Protein AF-A0A9P5R3L2-F1 (afdb_monomer)

Structure (mmCIF, N/CA/C/O backbone):
data_AF-A0A9P5R3L2-F1
#
_entry.id   AF-A0A9P5R3L2-F1
#
loop_
_atom_site.group_PDB
_atom_site.id
_atom_site.type_symbol
_atom_site.label_atom_id
_atom_site.label_alt_id
_atom_site.label_comp_id
_atom_site.label_asym_id
_atom_site.label_entity_id
_atom_site.label_seq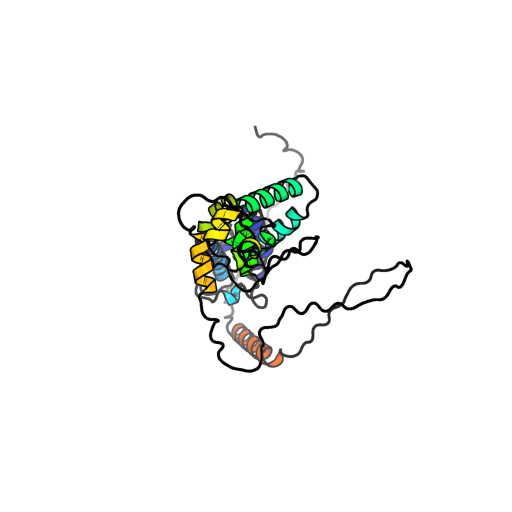_id
_atom_site.pdbx_PDB_ins_code
_atom_site.Cartn_x
_atom_site.Cartn_y
_atom_site.Cartn_z
_atom_site.occupancy
_atom_site.B_iso_or_equiv
_atom_site.auth_seq_id
_atom_site.auth_comp_id
_atom_site.auth_asym_id
_atom_site.auth_atom_id
_atom_site.pdbx_PDB_model_num
ATOM 1 N N . MET A 1 1 ? -4.642 7.972 27.552 1.00 68.81 1 MET A N 1
ATOM 2 C CA . MET A 1 1 ? -6.122 7.947 27.444 1.00 68.81 1 MET A CA 1
ATOM 3 C C . MET A 1 1 ? -6.726 6.592 27.821 1.00 68.81 1 MET A C 1
ATOM 5 O O . MET A 1 1 ? -7.630 6.575 28.644 1.00 68.81 1 MET A O 1
ATOM 9 N N . CYS A 1 2 ? -6.208 5.462 27.321 1.00 77.44 2 CYS A N 1
ATOM 10 C CA . CYS A 1 2 ? -6.697 4.118 27.680 1.00 77.44 2 CYS A CA 1
ATOM 11 C C . CYS A 1 2 ? -6.711 3.843 29.201 1.00 77.44 2 CYS A C 1
ATOM 13 O O . CYS A 1 2 ? -7.679 3.296 29.713 1.00 77.44 2 CYS A O 1
ATOM 15 N N . GLN A 1 3 ? -5.705 4.320 29.945 1.00 82.44 3 GLN A N 1
ATOM 16 C CA . GLN A 1 3 ? -5.671 4.249 31.418 1.00 82.44 3 GLN A CA 1
ATOM 17 C C . GLN A 1 3 ? -6.740 5.109 32.120 1.00 82.44 3 GLN A C 1
ATOM 19 O O . GLN A 1 3 ? -7.161 4.802 33.229 1.00 82.44 3 GLN A O 1
ATOM 24 N N . ILE A 1 4 ? -7.175 6.208 31.496 1.00 82.06 4 ILE A N 1
ATOM 25 C CA . ILE A 1 4 ? -8.246 7.055 32.041 1.00 82.06 4 ILE A CA 1
ATOM 26 C C . ILE A 1 4 ? -9.581 6.341 31.842 1.00 82.06 4 ILE A C 1
ATOM 28 O O . ILE A 1 4 ? -10.381 6.251 32.769 1.00 82.06 4 ILE A O 1
ATOM 32 N N . LEU A 1 5 ? -9.795 5.792 30.642 1.00 81.44 5 LEU A N 1
ATOM 33 C CA . LEU A 1 5 ? -10.986 5.008 30.339 1.00 81.44 5 LEU A CA 1
ATOM 34 C C . LEU A 1 5 ? -11.085 3.784 31.244 1.00 81.44 5 LEU A C 1
ATOM 36 O O . LEU A 1 5 ? -12.154 3.563 31.794 1.00 81.44 5 LEU A O 1
ATOM 40 N N . SER A 1 6 ? -9.994 3.048 31.486 1.00 82.44 6 SER A N 1
ATOM 41 C CA . SER A 1 6 ? -10.028 1.859 32.350 1.00 82.44 6 SER A CA 1
ATOM 42 C C . SER A 1 6 ? -10.518 2.160 33.774 1.00 82.44 6 SER A C 1
ATOM 44 O O . SER A 1 6 ? -11.236 1.342 34.346 1.00 82.44 6 SER A O 1
ATOM 46 N N . ARG A 1 7 ? -10.239 3.352 34.315 1.00 85.25 7 ARG A N 1
ATOM 47 C CA . ARG A 1 7 ? -10.637 3.756 35.676 1.00 85.25 7 ARG A CA 1
ATOM 48 C C . ARG A 1 7 ? -12.045 4.346 35.781 1.00 85.25 7 ARG A C 1
ATOM 50 O O . ARG A 1 7 ? -12.663 4.236 36.832 1.00 85.25 7 ARG A O 1
ATOM 57 N N . LYS A 1 8 ? -12.565 4.973 34.723 1.00 86.75 8 LYS A N 1
ATOM 58 C CA . LYS A 1 8 ? -13.883 5.633 34.760 1.00 86.75 8 LYS A CA 1
ATOM 59 C C . LYS A 1 8 ? -15.038 4.632 34.662 1.00 86.75 8 LYS A C 1
ATOM 61 O O . LYS A 1 8 ? -14.955 3.665 33.906 1.00 86.75 8 LYS A O 1
ATOM 66 N N . ALA A 1 9 ? -16.136 4.886 35.372 1.00 85.81 9 ALA A N 1
ATOM 67 C CA . ALA A 1 9 ? -17.393 4.168 35.172 1.00 85.81 9 ALA A CA 1
ATOM 68 C C . ALA A 1 9 ? -18.032 4.641 33.856 1.00 85.81 9 ALA A C 1
ATOM 70 O O . ALA A 1 9 ? -18.492 5.774 33.756 1.00 85.81 9 ALA A O 1
ATOM 71 N N . VAL A 1 10 ? -17.971 3.799 32.825 1.00 88.44 10 VAL A N 1
ATOM 72 C CA . VAL A 1 10 ? -18.444 4.089 31.464 1.00 88.44 10 VAL A CA 1
ATOM 73 C C . VAL A 1 10 ? -19.162 2.842 30.966 1.00 88.44 10 VAL A C 1
ATOM 75 O O . VAL A 1 10 ? -18.656 1.738 31.184 1.00 88.44 10 VAL A O 1
ATOM 78 N N . THR A 1 11 ? -20.320 3.000 30.323 1.00 89.62 11 THR A N 1
ATOM 79 C CA . THR A 1 11 ? -21.038 1.860 29.735 1.00 89.62 11 THR A CA 1
ATOM 80 C C . THR A 1 11 ? -20.287 1.298 28.527 1.00 89.62 11 THR A C 1
ATOM 82 O O . THR A 1 11 ? -19.440 1.965 27.926 1.00 89.62 11 THR A O 1
ATOM 85 N N . ASP A 1 12 ? -20.602 0.064 28.146 1.00 89.38 12 ASP A N 1
ATOM 86 C CA . ASP A 1 12 ? -20.062 -0.595 26.954 1.00 89.38 12 ASP A CA 1
ATOM 87 C C . ASP A 1 12 ? -20.239 0.261 25.686 1.00 89.38 12 ASP A C 1
ATOM 89 O O . ASP A 1 12 ? -19.264 0.558 24.990 1.00 89.38 12 ASP A O 1
ATOM 93 N N . LYS A 1 13 ? -21.458 0.753 25.440 1.00 90.38 13 LYS A N 1
ATOM 94 C CA . LYS A 1 13 ? -21.793 1.604 24.290 1.00 90.38 13 LYS A CA 1
ATOM 95 C C . LYS A 1 13 ? -21.047 2.935 24.315 1.00 90.38 13 LYS A C 1
ATOM 97 O O . LYS A 1 13 ? -20.532 3.367 23.287 1.00 90.38 13 LYS A O 1
ATOM 102 N N . GLN A 1 14 ? -20.950 3.575 25.482 1.00 91.81 14 GLN A N 1
ATOM 103 C CA . GLN A 1 14 ? -20.191 4.819 25.632 1.00 91.81 14 GLN A CA 1
ATOM 104 C C . GLN A 1 14 ? -18.699 4.596 25.358 1.00 91.81 14 GLN A C 1
ATOM 106 O O . GLN A 1 14 ? -18.065 5.424 24.707 1.00 91.81 14 GLN A O 1
ATOM 111 N N . CYS A 1 15 ? -18.136 3.475 25.815 1.00 91.38 15 CYS A N 1
ATOM 112 C CA . CYS A 1 15 ? -16.738 3.135 25.576 1.00 91.38 15 CYS A CA 1
ATOM 113 C C . CYS A 1 15 ? -16.454 3.005 24.074 1.00 91.38 15 CYS A C 1
ATOM 115 O O . CYS A 1 15 ? -15.552 3.670 23.563 1.00 91.38 15 CYS A O 1
ATOM 117 N N . ILE A 1 16 ? -17.267 2.222 23.361 1.00 93.12 16 ILE A N 1
ATOM 118 C CA . ILE A 1 16 ? -17.146 2.021 21.910 1.00 93.12 16 ILE A CA 1
ATOM 119 C C . ILE A 1 16 ? -17.316 3.338 21.156 1.00 93.12 16 ILE A C 1
ATOM 121 O O . ILE A 1 16 ? -16.515 3.650 20.278 1.00 93.12 16 ILE A O 1
ATOM 125 N N . TYR A 1 17 ? -18.309 4.144 21.536 1.00 93.50 17 TYR A N 1
ATOM 126 C CA . TYR A 1 17 ? -18.537 5.455 20.936 1.00 93.50 17 TYR A CA 1
ATOM 127 C C . TYR A 1 17 ? -17.312 6.368 21.077 1.00 93.50 17 TYR A C 1
ATOM 129 O O . TYR A 1 17 ? -16.862 6.954 20.094 1.00 93.50 17 TYR A O 1
ATOM 137 N N . ILE A 1 18 ? -16.734 6.463 22.281 1.00 93.06 18 ILE A N 1
ATOM 138 C CA . ILE A 1 18 ? -15.524 7.263 22.523 1.00 93.06 18 ILE A CA 1
ATOM 139 C C . ILE A 1 18 ? -14.366 6.751 21.660 1.00 93.06 18 ILE A C 1
ATOM 141 O O . ILE A 1 18 ? -13.615 7.553 21.102 1.00 93.06 18 ILE A O 1
ATOM 145 N N . PHE A 1 19 ? -14.218 5.431 21.520 1.00 92.88 19 PHE A N 1
ATOM 146 C CA . PHE A 1 19 ? -13.182 4.863 20.665 1.00 92.88 19 PHE A CA 1
ATOM 147 C C . PHE A 1 19 ? -13.370 5.241 19.196 1.00 92.88 19 PHE A C 1
ATOM 149 O O . PHE A 1 19 ? -12.474 5.855 18.619 1.00 92.88 19 PHE A O 1
ATOM 156 N N . ASN A 1 20 ? -14.532 4.941 18.621 1.00 94.50 20 ASN A N 1
ATOM 157 C CA . ASN A 1 20 ? -14.790 5.123 17.194 1.00 94.50 20 ASN A CA 1
ATOM 158 C C . ASN A 1 20 ? -14.856 6.598 16.775 1.00 94.50 20 ASN A C 1
ATOM 160 O O . ASN A 1 20 ? -14.351 6.939 15.711 1.00 94.50 20 ASN A O 1
ATOM 164 N N . ASN A 1 21 ? -15.446 7.470 17.600 1.00 94.62 21 ASN A N 1
ATOM 165 C CA . ASN A 1 21 ? -15.748 8.852 17.207 1.00 94.62 21 ASN A CA 1
ATOM 166 C C . ASN A 1 21 ? -14.782 9.896 17.777 1.00 94.62 21 ASN A C 1
ATOM 168 O O . ASN A 1 21 ? -14.750 11.020 17.287 1.00 94.62 21 ASN A O 1
ATOM 172 N N . VAL A 1 22 ? -13.992 9.568 18.806 1.00 92.31 22 VAL A N 1
ATOM 173 C CA . VAL A 1 22 ? -13.077 10.541 19.435 1.00 92.31 22 VAL A CA 1
ATOM 174 C C . VAL A 1 22 ? -11.629 10.096 19.327 1.00 92.31 22 VAL A C 1
ATOM 176 O O . VAL A 1 22 ? -10.778 10.844 18.849 1.00 92.31 22 VAL A O 1
ATOM 179 N N . LEU A 1 23 ? -11.322 8.888 19.791 1.00 91.81 23 LEU A N 1
ATOM 180 C CA . LEU A 1 23 ? -9.947 8.402 19.855 1.00 91.81 23 LEU A CA 1
ATOM 181 C C . LEU A 1 23 ? -9.394 8.049 18.483 1.00 91.81 23 LEU A C 1
ATOM 183 O O . LEU A 1 23 ? -8.305 8.505 18.139 1.00 91.81 23 LEU A O 1
ATOM 187 N N . LEU A 1 24 ? -10.142 7.261 17.715 1.00 93.31 24 LEU A N 1
ATOM 188 C CA . LEU A 1 24 ? -9.706 6.791 16.411 1.00 93.31 24 LEU A CA 1
ATOM 189 C C . LEU A 1 24 ? -9.446 7.960 15.443 1.00 93.31 24 LEU A C 1
ATOM 191 O O . LEU A 1 24 ? -8.325 8.025 14.944 1.00 93.31 24 LEU A O 1
ATOM 195 N N . PRO A 1 25 ? -10.345 8.953 15.264 1.00 92.94 25 PRO A N 1
ATOM 196 C CA . PRO A 1 25 ? -10.072 10.091 14.382 1.00 92.94 25 PRO A CA 1
ATOM 197 C C . PRO A 1 25 ? -8.840 10.901 14.806 1.00 92.94 25 PRO A C 1
ATOM 199 O O . PRO A 1 25 ? -8.031 11.291 13.971 1.00 92.94 25 PRO A O 1
ATOM 202 N N . ARG A 1 26 ? -8.633 11.106 16.116 1.00 92.88 26 ARG A N 1
ATOM 203 C CA . ARG A 1 26 ? -7.444 11.811 16.632 1.00 92.88 26 ARG A CA 1
ATOM 204 C C . ARG A 1 26 ? -6.147 11.052 16.355 1.00 92.88 26 ARG A C 1
ATOM 206 O O . ARG A 1 26 ? -5.121 11.678 16.092 1.00 92.88 26 ARG A O 1
ATOM 213 N N . ILE A 1 27 ? -6.180 9.723 16.457 1.00 91.50 27 ILE A N 1
ATOM 214 C CA . ILE A 1 27 ? -5.036 8.864 16.135 1.00 91.50 27 ILE A CA 1
ATOM 215 C C . ILE A 1 27 ? -4.764 8.911 14.630 1.00 91.50 27 ILE A C 1
ATOM 217 O O . ILE A 1 27 ? -3.629 9.176 14.247 1.00 91.50 27 ILE A O 1
ATOM 221 N N . LEU A 1 28 ? -5.792 8.729 13.794 1.00 92.00 28 LEU A N 1
ATOM 222 C CA . LEU A 1 28 ? -5.677 8.778 12.333 1.00 92.00 28 LEU A CA 1
ATOM 223 C C . LEU A 1 28 ? -5.097 10.110 11.859 1.00 92.00 28 LEU A C 1
ATOM 225 O O . LEU A 1 28 ? -4.125 10.115 11.112 1.00 92.00 28 LEU A O 1
ATOM 229 N N . TYR A 1 29 ? -5.598 11.232 12.382 1.00 91.00 29 TYR A N 1
ATOM 230 C CA . TYR A 1 29 ? -5.081 12.559 12.050 1.00 91.00 29 TYR A CA 1
ATOM 231 C C . TYR A 1 29 ? -3.577 12.684 12.332 1.00 91.00 29 TYR A C 1
ATOM 233 O O . TYR A 1 29 ? -2.805 13.117 11.474 1.00 91.00 29 TYR A O 1
ATOM 241 N N . ARG A 1 30 ? -3.134 12.241 13.518 1.00 89.06 30 ARG A N 1
ATOM 242 C CA . ARG A 1 30 ? -1.714 12.265 13.906 1.00 89.06 30 ARG A CA 1
ATOM 243 C C . ARG A 1 30 ? -0.846 11.316 13.084 1.00 89.06 30 ARG A C 1
ATOM 245 O O . ARG A 1 30 ? 0.341 11.581 12.930 1.00 89.06 30 ARG A O 1
ATOM 252 N N . LEU A 1 31 ? -1.421 10.226 12.585 1.00 87.69 31 LEU A N 1
ATOM 253 C CA . LEU A 1 31 ? -0.732 9.215 11.785 1.00 87.69 31 LEU A CA 1
ATOM 254 C C . LEU A 1 31 ? -0.906 9.414 10.274 1.00 87.69 31 LEU A C 1
ATOM 256 O O . LEU A 1 31 ? -0.383 8.618 9.503 1.00 87.69 31 LEU A O 1
ATOM 260 N N . SER A 1 32 ? -1.585 10.472 9.830 1.00 80.81 32 SER A N 1
ATOM 261 C CA . SER A 1 32 ? -1.918 10.706 8.414 1.00 80.81 32 SER A CA 1
ATOM 262 C C . SER A 1 32 ? -0.703 10.730 7.477 1.00 80.81 32 SER A C 1
ATOM 264 O O . SER A 1 32 ? -0.819 10.428 6.292 1.00 80.81 32 SER A O 1
ATOM 266 N N . VAL A 1 33 ? 0.479 11.061 8.003 1.00 75.94 33 VAL A N 1
ATOM 267 C CA . VAL A 1 33 ? 1.750 11.109 7.260 1.00 75.94 33 VAL A CA 1
ATOM 268 C C . VAL A 1 33 ? 2.726 9.998 7.655 1.00 75.94 33 VAL A C 1
ATOM 270 O O . VAL A 1 33 ? 3.850 9.955 7.157 1.00 75.94 33 VAL A O 1
ATOM 273 N N . THR A 1 34 ? 2.331 9.102 8.560 1.00 84.19 34 THR A N 1
ATOM 274 C CA . THR A 1 34 ? 3.197 8.062 9.124 1.00 84.19 34 THR A CA 1
ATOM 275 C C . THR A 1 34 ? 2.653 6.679 8.801 1.00 84.19 34 THR A C 1
ATOM 277 O O . THR A 1 34 ? 1.498 6.358 9.067 1.00 84.19 34 THR A O 1
ATOM 280 N N . ILE A 1 35 ? 3.515 5.823 8.260 1.00 83.06 35 ILE A N 1
ATOM 281 C CA . ILE A 1 35 ? 3.185 4.424 7.994 1.00 83.06 35 ILE A CA 1
ATOM 282 C C . ILE A 1 35 ? 3.662 3.600 9.187 1.00 83.06 35 ILE A C 1
ATOM 284 O O . ILE A 1 35 ? 4.863 3.515 9.438 1.00 83.06 35 ILE A O 1
ATOM 288 N N . LEU A 1 36 ? 2.725 2.996 9.919 1.00 86.94 36 LEU A N 1
ATOM 289 C CA . LEU A 1 36 ? 3.055 2.101 11.025 1.00 86.94 36 LEU A CA 1
ATOM 290 C C . LEU A 1 36 ? 3.482 0.726 10.513 1.00 86.94 36 LEU A C 1
ATOM 292 O O . LEU A 1 36 ? 2.899 0.174 9.577 1.00 86.94 36 LEU A O 1
ATOM 296 N N . SER A 1 37 ? 4.466 0.131 11.179 1.00 87.81 37 SER A N 1
ATOM 297 C CA . SER A 1 37 ? 4.787 -1.276 10.973 1.00 87.81 37 SER A CA 1
ATOM 298 C C . SER A 1 37 ? 3.686 -2.181 11.557 1.00 87.81 37 SER A C 1
ATOM 300 O O . SER A 1 37 ? 3.016 -1.812 12.528 1.00 87.81 37 SER A O 1
ATOM 302 N N . PRO A 1 38 ? 3.530 -3.424 11.058 1.00 89.12 38 PRO A N 1
ATOM 303 C CA . PRO A 1 38 ? 2.549 -4.368 11.603 1.00 89.12 38 PRO A CA 1
ATOM 304 C C . PRO A 1 38 ? 2.726 -4.646 13.105 1.00 89.12 38 PRO A C 1
ATOM 306 O O . PRO A 1 38 ? 1.760 -4.928 13.814 1.00 89.12 38 PRO A O 1
ATOM 309 N N . ARG A 1 39 ? 3.964 -4.556 13.613 1.00 92.31 39 ARG A N 1
ATOM 310 C CA . ARG A 1 39 ? 4.286 -4.766 15.034 1.00 92.31 39 ARG A CA 1
ATOM 311 C C . ARG A 1 39 ? 3.792 -3.611 15.902 1.00 92.31 39 ARG A C 1
ATOM 313 O O . ARG A 1 39 ? 3.187 -3.848 16.948 1.00 92.31 39 ARG A O 1
ATOM 320 N N . GLU A 1 40 ? 4.021 -2.377 15.463 1.00 92.00 40 GLU A N 1
ATOM 321 C CA . GLU A 1 40 ? 3.526 -1.177 16.146 1.00 92.00 40 GLU A CA 1
ATOM 322 C C . GLU A 1 40 ? 2.001 -1.142 16.134 1.00 92.00 40 GLU A C 1
ATOM 324 O O . GLU A 1 40 ? 1.384 -0.953 17.183 1.00 92.00 40 GLU A O 1
ATOM 329 N N . LEU A 1 41 ? 1.391 -1.437 14.981 1.00 92.56 41 LEU A N 1
ATOM 330 C CA . LEU A 1 41 ? -0.059 -1.515 14.850 1.00 92.56 41 LEU A CA 1
ATOM 331 C C . LEU A 1 41 ? -0.645 -2.541 15.828 1.00 92.56 41 LEU A C 1
ATOM 333 O O . LEU A 1 41 ? -1.513 -2.200 16.628 1.00 92.56 41 LEU A O 1
ATOM 337 N N . LYS A 1 42 ? -0.114 -3.771 15.855 1.00 92.19 42 LYS A N 1
ATOM 338 C CA . LYS A 1 42 ? -0.563 -4.817 16.790 1.00 92.19 42 LYS A CA 1
ATOM 339 C C . LYS A 1 42 ? -0.411 -4.400 18.255 1.00 92.19 42 LYS A C 1
ATOM 341 O O . LYS A 1 42 ? -1.248 -4.759 19.080 1.00 92.19 42 LYS A O 1
ATOM 346 N N . THR A 1 43 ? 0.627 -3.633 18.578 1.00 93.00 43 THR A N 1
ATOM 347 C CA . THR A 1 43 ? 0.858 -3.122 19.935 1.00 93.00 43 THR A CA 1
ATOM 348 C C . THR A 1 43 ? -0.228 -2.124 20.334 1.00 93.00 43 THR A C 1
ATOM 350 O O . THR A 1 43 ? -0.844 -2.278 21.389 1.00 93.00 43 THR A O 1
ATOM 353 N N . ILE A 1 44 ? -0.528 -1.148 19.473 1.00 91.88 44 ILE A N 1
ATOM 354 C CA . ILE A 1 44 ? -1.580 -0.149 19.714 1.00 91.88 44 ILE A CA 1
ATOM 355 C C . ILE A 1 44 ? -2.957 -0.827 19.791 1.00 91.88 44 ILE A C 1
ATOM 357 O O . ILE A 1 44 ? -3.711 -0.582 20.737 1.00 91.88 44 ILE A O 1
ATOM 361 N N . VAL A 1 45 ? -3.260 -1.734 18.852 1.00 92.31 45 VAL A N 1
ATOM 362 C CA . VAL A 1 45 ? -4.510 -2.512 18.836 1.00 92.31 45 VAL A CA 1
ATOM 363 C C . VAL A 1 45 ? -4.661 -3.369 20.085 1.00 92.31 45 VAL A C 1
ATOM 365 O O . VAL A 1 45 ? -5.724 -3.381 20.709 1.00 92.31 45 VAL A O 1
ATOM 368 N N . GLY A 1 46 ? -3.596 -4.041 20.520 1.00 90.75 46 GLY A N 1
ATOM 369 C CA . GLY A 1 46 ? -3.592 -4.814 21.760 1.00 90.75 46 GLY A CA 1
ATOM 370 C C . GLY A 1 46 ? -3.923 -3.954 22.983 1.00 90.75 46 GLY A C 1
ATOM 371 O O . GLY A 1 46 ? -4.749 -4.347 23.808 1.00 90.75 46 GLY A O 1
ATOM 372 N N . GLN A 1 47 ? -3.346 -2.752 23.072 1.00 90.06 47 GLN A N 1
ATOM 373 C CA . GLN A 1 47 ? -3.565 -1.844 24.198 1.00 90.06 47 GLN A CA 1
ATOM 374 C C . GLN A 1 47 ? -5.019 -1.383 24.309 1.00 90.06 47 GLN A C 1
ATOM 376 O O . GLN A 1 47 ? -5.614 -1.502 25.383 1.00 90.06 47 GLN A O 1
ATOM 381 N N . TYR A 1 48 ? -5.609 -0.856 23.231 1.00 90.81 48 TYR A N 1
ATOM 382 C CA . TYR A 1 48 ? -6.986 -0.369 23.320 1.00 90.81 48 TYR A CA 1
ATOM 383 C C . TYR A 1 48 ? -7.998 -1.514 23.391 1.00 90.81 48 TYR A C 1
ATOM 385 O O . TYR A 1 48 ? -8.954 -1.425 24.157 1.00 90.81 48 TYR A O 1
ATOM 393 N N . SER A 1 49 ? -7.779 -2.616 22.665 1.00 91.62 49 SER A N 1
ATOM 394 C CA . SER A 1 49 ? -8.721 -3.739 22.667 1.00 91.62 49 SER A CA 1
ATOM 395 C C . SER A 1 49 ? -8.770 -4.445 24.023 1.00 91.62 49 SER A C 1
ATOM 397 O O . SER A 1 49 ? -9.828 -4.923 24.418 1.00 91.62 49 SER A O 1
ATOM 399 N N . SER A 1 50 ? -7.667 -4.471 24.779 1.00 91.31 50 SER A N 1
ATOM 400 C CA . SER A 1 50 ? -7.659 -4.943 26.170 1.00 91.31 50 SER A CA 1
ATOM 401 C C . SER A 1 50 ? -8.569 -4.093 27.066 1.00 91.31 50 SER A C 1
ATOM 403 O O . SER A 1 50 ? -9.418 -4.627 27.781 1.00 91.31 50 SER A O 1
ATOM 405 N N . VAL A 1 51 ? -8.477 -2.762 26.958 1.00 90.75 51 VAL A N 1
ATOM 406 C CA . VAL A 1 51 ? -9.330 -1.840 27.728 1.00 90.75 51 VAL A CA 1
ATOM 407 C C . VAL A 1 51 ? -10.800 -1.967 27.334 1.00 90.75 51 VAL A C 1
ATOM 409 O O . VAL A 1 51 ? -11.661 -1.985 28.214 1.00 90.75 51 VAL A O 1
ATOM 412 N N . VAL A 1 52 ? -11.102 -2.106 26.040 1.00 91.31 52 VAL A N 1
ATOM 413 C CA . VAL A 1 52 ? -12.480 -2.332 25.578 1.00 91.31 52 VAL A CA 1
ATOM 414 C C . VAL A 1 52 ? -13.017 -3.657 26.119 1.00 91.31 52 VAL A C 1
ATOM 416 O O . VAL A 1 52 ? -14.095 -3.663 26.705 1.00 91.31 52 VAL A O 1
ATOM 419 N N . ARG A 1 53 ? -12.264 -4.765 26.022 1.00 92.25 53 ARG A N 1
ATOM 420 C CA . ARG A 1 53 ? -12.688 -6.064 26.585 1.00 92.25 53 ARG A CA 1
ATOM 421 C C . ARG A 1 53 ? -12.991 -5.960 28.075 1.00 92.25 53 ARG A C 1
ATOM 423 O O . ARG A 1 53 ? -14.046 -6.417 28.507 1.00 92.25 53 ARG A O 1
ATOM 430 N N . GLN A 1 54 ? -12.122 -5.292 28.834 1.00 91.00 54 GLN A N 1
ATOM 431 C CA . GLN A 1 54 ? -12.331 -5.061 30.262 1.00 91.00 54 GLN A CA 1
ATOM 432 C C . GLN A 1 54 ? -13.637 -4.299 30.535 1.00 91.00 54 GLN A C 1
ATOM 434 O O . GLN A 1 54 ? -14.368 -4.656 31.454 1.00 91.00 54 GLN A O 1
ATOM 439 N N . LYS A 1 55 ? -13.952 -3.267 29.741 1.00 89.88 55 LYS A N 1
ATOM 440 C CA . LYS A 1 55 ? -15.170 -2.457 29.924 1.00 89.88 55 LYS A CA 1
ATOM 441 C C . LYS A 1 55 ? -16.451 -3.153 29.523 1.00 89.88 55 LYS A C 1
ATOM 443 O O . LYS A 1 55 ? -17.483 -2.936 30.142 1.00 89.88 55 LYS A O 1
ATOM 448 N N . VAL A 1 56 ? -16.364 -3.999 28.515 1.00 89.06 56 VAL A N 1
ATOM 449 C CA . VAL A 1 56 ? -17.488 -4.785 28.023 1.00 89.06 56 VAL A CA 1
ATOM 450 C C . VAL A 1 56 ? -17.730 -6.031 28.899 1.00 89.06 56 VAL A C 1
ATOM 452 O O . VAL A 1 56 ? -18.764 -6.683 28.788 1.00 89.06 56 VAL A O 1
ATOM 455 N N . GLY A 1 57 ? -16.800 -6.364 29.803 1.00 89.19 57 GLY A N 1
ATOM 456 C CA . GLY A 1 57 ? -16.879 -7.567 30.637 1.00 89.19 57 GLY A CA 1
ATOM 457 C C . GLY A 1 57 ? -16.539 -8.850 29.873 1.00 89.19 57 GLY A C 1
ATOM 458 O O . GLY A 1 57 ? -16.981 -9.934 30.247 1.00 89.19 57 GLY A O 1
ATOM 459 N N . LEU A 1 58 ? -15.772 -8.738 28.785 1.00 90.88 58 LEU A N 1
ATOM 460 C CA . LEU A 1 58 ? -15.306 -9.876 27.999 1.00 90.88 58 LEU A CA 1
ATOM 461 C C . LEU A 1 58 ? -13.965 -10.401 28.534 1.00 90.88 58 LEU A C 1
ATOM 463 O O . LEU A 1 58 ? -13.070 -9.603 28.827 1.00 90.88 58 LEU A O 1
ATOM 467 N N . PRO A 1 59 ? -13.767 -11.732 28.590 1.00 90.19 59 PRO A N 1
ATOM 468 C CA . PRO A 1 59 ? -12.459 -12.318 28.860 1.00 90.19 59 PRO A CA 1
ATOM 469 C C . PRO A 1 59 ? -11.398 -11.826 27.871 1.00 90.19 59 PRO A C 1
ATOM 471 O O . PRO A 1 59 ? -11.691 -11.613 26.691 1.00 90.19 59 PRO A O 1
ATOM 474 N N . LEU A 1 60 ? -10.144 -11.717 28.317 1.00 84.94 60 LEU A N 1
ATOM 475 C CA . LEU A 1 60 ? -9.041 -11.226 27.482 1.00 84.94 60 LEU A CA 1
ATOM 476 C C . LEU A 1 60 ? -8.822 -12.086 26.220 1.00 84.94 60 LEU A C 1
ATOM 478 O O . LEU A 1 60 ? -8.484 -11.552 25.168 1.00 84.94 60 LEU A O 1
ATOM 482 N N . GLY A 1 61 ? -9.086 -13.394 26.315 1.00 86.19 61 GLY A N 1
ATOM 483 C CA . GLY A 1 61 ? -9.004 -14.355 25.209 1.00 86.19 61 GLY A CA 1
ATOM 484 C C . GLY A 1 61 ? -10.205 -14.364 24.258 1.00 86.19 61 GLY A C 1
ATOM 485 O O . GLY A 1 61 ? -10.282 -15.235 23.397 1.00 86.19 61 GLY A O 1
ATOM 486 N N . SER A 1 62 ? -11.157 -13.436 24.404 1.00 89.31 62 SER A N 1
ATOM 487 C CA . SER A 1 62 ? -12.326 -13.385 23.519 1.00 89.31 62 SER A CA 1
ATOM 488 C C . SER A 1 62 ? -11.904 -13.111 22.068 1.00 89.31 62 SER A C 1
ATOM 490 O O . SER A 1 62 ? -11.103 -12.186 21.847 1.00 89.31 62 SER A O 1
ATOM 492 N N . PRO A 1 63 ? -12.466 -13.849 21.085 1.00 90.38 63 PRO A N 1
ATOM 493 C CA . PRO A 1 63 ? -12.204 -13.631 19.668 1.00 90.38 63 PRO A CA 1
ATOM 494 C C . PRO A 1 63 ? -12.348 -12.160 19.270 1.00 90.38 63 PRO A C 1
ATOM 496 O O . PRO A 1 63 ? -13.308 -11.490 19.650 1.00 90.38 63 PRO A O 1
ATOM 499 N N . ALA A 1 64 ? -11.390 -11.657 18.487 1.00 89.44 64 ALA A N 1
ATOM 500 C CA . ALA A 1 64 ? -11.395 -10.279 17.997 1.00 89.44 64 ALA A CA 1
ATOM 501 C C . ALA A 1 64 ? -12.659 -9.957 17.180 1.00 89.44 64 ALA A C 1
ATOM 503 O O . ALA A 1 64 ? -13.179 -8.847 17.274 1.00 89.44 64 ALA A O 1
ATOM 504 N N . SER A 1 65 ? -13.199 -10.949 16.464 1.00 91.50 65 SER A N 1
ATOM 505 C CA . SER A 1 65 ? -14.443 -10.832 15.699 1.00 91.50 65 SER A CA 1
ATOM 506 C C . SER A 1 65 ? -15.606 -10.299 16.537 1.00 91.50 65 SER A C 1
ATOM 508 O O . SER A 1 65 ? -16.362 -9.473 16.048 1.00 91.50 65 SER A O 1
ATOM 510 N N . ILE A 1 66 ? -15.714 -10.664 17.819 1.00 93.00 66 ILE A N 1
ATOM 511 C CA . ILE A 1 66 ? -16.797 -10.178 18.690 1.00 93.00 66 ILE A CA 1
ATOM 512 C C . ILE A 1 66 ? -16.748 -8.653 18.860 1.00 93.00 66 ILE A C 1
ATOM 514 O O . ILE A 1 66 ? -17.788 -7.998 18.915 1.00 93.00 66 ILE A O 1
ATOM 518 N N . LEU A 1 67 ? -15.543 -8.083 18.939 1.00 92.81 67 LEU A N 1
ATOM 519 C CA . LEU A 1 67 ? -15.351 -6.644 19.113 1.00 92.81 67 LEU A CA 1
ATOM 520 C C . LEU A 1 67 ? -15.559 -5.884 17.808 1.00 92.81 67 LEU A C 1
ATOM 522 O O . LEU A 1 67 ? -16.265 -4.880 17.802 1.00 92.81 67 LEU A O 1
ATOM 526 N N . PHE A 1 68 ? -14.928 -6.349 16.728 1.00 93.56 68 PHE A N 1
ATOM 527 C CA . PHE A 1 68 ? -14.848 -5.596 15.476 1.00 93.56 68 PHE A CA 1
ATOM 528 C C . PHE A 1 68 ? -16.054 -5.806 14.552 1.00 93.56 68 PHE A C 1
ATOM 530 O O . PHE A 1 68 ? -16.314 -4.992 13.670 1.00 93.56 68 PHE A O 1
ATOM 537 N N . HIS A 1 69 ? -16.833 -6.873 14.747 1.00 93.62 69 HIS A N 1
ATOM 538 C CA . HIS A 1 69 ? -17.978 -7.153 13.890 1.00 93.62 69 HIS A CA 1
ATOM 539 C C . HIS A 1 69 ? -19.090 -6.110 14.064 1.00 93.62 69 HIS A C 1
ATOM 541 O O . HIS A 1 69 ? -19.564 -5.863 15.178 1.00 93.62 69 HIS A O 1
ATOM 547 N N . ARG A 1 70 ? -19.561 -5.546 12.943 1.00 90.56 70 ARG A N 1
ATOM 548 C CA . ARG A 1 70 ? -20.549 -4.452 12.898 1.00 90.56 70 ARG A CA 1
ATOM 549 C C . ARG A 1 70 ? -21.877 -4.784 13.588 1.00 90.56 70 ARG A C 1
ATOM 551 O O . ARG A 1 70 ? -22.473 -3.894 14.179 1.00 90.56 70 ARG A O 1
ATOM 558 N N . ARG A 1 71 ? -22.333 -6.045 13.536 1.00 90.25 71 ARG A N 1
ATOM 559 C CA . ARG A 1 71 ? -23.588 -6.487 14.192 1.00 90.25 71 ARG A CA 1
ATOM 560 C C . ARG A 1 71 ? -23.445 -6.776 15.695 1.00 90.25 71 ARG A C 1
ATOM 562 O O . ARG A 1 71 ? -24.437 -7.078 16.344 1.00 90.25 71 ARG A O 1
ATOM 569 N N . LEU A 1 72 ? -22.224 -6.748 16.232 1.00 91.25 72 LEU A N 1
ATOM 570 C CA . LEU A 1 72 ? -21.955 -6.972 17.654 1.00 91.25 72 LEU A CA 1
ATOM 571 C C . LEU A 1 72 ? -21.577 -5.643 18.309 1.00 91.25 72 LEU A C 1
ATOM 573 O O . LEU A 1 72 ? -22.417 -4.754 18.418 1.00 91.25 72 LEU A O 1
ATOM 577 N N . TYR A 1 73 ? -20.324 -5.487 18.735 1.00 91.75 73 TYR A N 1
ATOM 578 C CA . TYR A 1 73 ? -19.869 -4.237 19.334 1.00 91.75 73 TYR A CA 1
ATOM 579 C C . TYR A 1 73 ? -19.460 -3.187 18.297 1.00 91.75 73 TYR A C 1
ATOM 581 O O . TYR A 1 73 ? -19.501 -2.003 18.610 1.00 91.75 73 TYR A O 1
ATOM 589 N N . GLY A 1 74 ? -19.100 -3.580 17.070 1.00 93.06 74 GLY A N 1
ATOM 590 C CA . GLY A 1 74 ? -18.790 -2.635 15.993 1.00 93.06 74 GLY A CA 1
ATOM 591 C C . GLY A 1 74 ? -17.635 -1.678 16.309 1.00 93.06 74 GLY A C 1
ATOM 592 O O . GLY A 1 74 ? -17.650 -0.522 15.884 1.00 93.06 74 GLY A O 1
ATOM 593 N N . LEU A 1 75 ? -16.641 -2.124 17.080 1.00 93.81 75 LEU A N 1
ATOM 594 C CA . LEU A 1 75 ? -15.396 -1.383 17.256 1.00 93.81 75 LEU A CA 1
ATOM 595 C C . LEU A 1 75 ? -14.698 -1.289 15.894 1.00 93.81 75 LEU A C 1
ATOM 597 O O . LEU A 1 75 ? -14.555 -2.297 15.212 1.00 93.81 75 LEU A O 1
ATOM 601 N N . ARG A 1 76 ? -14.270 -0.100 15.473 1.00 93.81 76 ARG A N 1
ATOM 602 C CA . ARG A 1 76 ? -13.586 0.058 14.184 1.00 93.81 76 ARG A CA 1
ATOM 603 C C . ARG A 1 76 ? -12.125 -0.369 14.322 1.00 93.81 76 ARG A C 1
ATOM 605 O O . ARG A 1 76 ? -11.444 0.052 15.259 1.00 93.81 76 ARG A O 1
ATOM 612 N N . ASP A 1 77 ? -11.655 -1.213 13.406 1.00 92.19 77 ASP A N 1
ATOM 613 C CA . ASP A 1 77 ? -10.254 -1.630 13.386 1.00 92.19 77 ASP A CA 1
ATOM 614 C C . ASP A 1 77 ? -9.353 -0.469 12.945 1.00 92.19 77 ASP A C 1
ATOM 616 O O . ASP A 1 77 ? -9.641 0.247 11.983 1.00 92.19 77 ASP A O 1
ATOM 620 N N . LEU A 1 78 ? -8.263 -0.263 13.686 1.00 92.50 78 LEU A N 1
ATOM 621 C CA . LEU A 1 78 ? -7.325 0.829 13.424 1.00 92.50 78 LEU A CA 1
ATOM 622 C C . LEU A 1 78 ? -6.544 0.605 12.126 1.00 92.50 78 LEU A C 1
ATOM 624 O O . LEU A 1 78 ? -6.273 1.571 11.422 1.00 92.50 78 LEU A O 1
ATOM 628 N N . GLY A 1 79 ? -6.166 -0.638 11.826 1.00 91.12 79 GLY A N 1
ATOM 629 C CA . GLY A 1 79 ? -5.433 -0.974 10.611 1.00 91.12 79 GLY A CA 1
ATOM 630 C C . GLY A 1 79 ? -6.278 -0.696 9.380 1.00 91.12 79 GLY A C 1
ATOM 631 O O . GLY A 1 79 ? -5.848 0.052 8.505 1.00 91.12 79 GLY A O 1
ATOM 632 N N . ASP A 1 80 ? -7.505 -1.213 9.368 1.00 90.88 80 ASP A N 1
ATOM 633 C CA . ASP A 1 80 ? -8.453 -0.966 8.282 1.00 90.88 80 ASP A CA 1
ATOM 634 C C . ASP A 1 80 ? -8.713 0.532 8.097 1.00 90.88 80 ASP A C 1
ATOM 636 O O . ASP A 1 80 ? -8.544 1.053 6.993 1.00 90.88 80 ASP A O 1
ATOM 640 N N . ALA A 1 81 ? -9.014 1.249 9.185 1.00 92.44 81 ALA A N 1
ATOM 641 C CA . ALA A 1 81 ? -9.268 2.686 9.132 1.00 92.44 81 ALA A CA 1
ATOM 642 C C . ALA A 1 81 ? -8.051 3.493 8.645 1.00 92.44 81 ALA A C 1
ATOM 644 O O . ALA A 1 81 ? -8.215 4.460 7.909 1.00 92.44 81 ALA A O 1
ATOM 645 N N . MET A 1 82 ? -6.827 3.098 9.014 1.00 91.94 82 MET A N 1
ATOM 646 C CA . MET A 1 82 ? -5.609 3.730 8.500 1.00 91.94 82 MET A CA 1
ATOM 647 C C . MET A 1 82 ? -5.428 3.491 7.003 1.00 91.94 82 MET A C 1
ATOM 649 O O . MET A 1 82 ? -5.079 4.424 6.285 1.00 91.94 82 MET A O 1
ATOM 653 N N . THR A 1 83 ? -5.659 2.264 6.527 1.00 90.81 83 THR A N 1
ATOM 654 C CA . THR A 1 83 ? -5.525 1.956 5.096 1.00 90.81 83 THR A CA 1
ATOM 655 C C . THR A 1 83 ? -6.544 2.720 4.254 1.00 90.81 83 THR A C 1
ATOM 657 O O . THR A 1 83 ? -6.186 3.272 3.215 1.00 90.81 83 THR A O 1
ATOM 660 N N . GLU A 1 84 ? -7.784 2.823 4.736 1.00 91.12 84 GLU A N 1
ATOM 661 C CA . GLU A 1 84 ? -8.853 3.603 4.110 1.00 91.12 84 GLU A CA 1
ATOM 662 C C . GLU A 1 84 ? -8.490 5.092 4.041 1.00 91.12 84 GLU A C 1
ATOM 664 O O . GLU A 1 84 ? -8.567 5.698 2.971 1.00 91.12 84 GLU A O 1
ATOM 669 N N . GLU A 1 85 ? -8.020 5.662 5.154 1.00 90.88 85 GLU A N 1
ATOM 670 C CA . GLU A 1 85 ? -7.615 7.067 5.240 1.00 90.88 85 GLU A CA 1
ATOM 671 C C . GLU A 1 85 ? -6.460 7.380 4.284 1.00 90.88 85 GLU A C 1
ATOM 673 O O . GLU A 1 85 ? -6.485 8.391 3.585 1.00 90.88 85 GLU A O 1
ATOM 678 N N . GLN A 1 86 ? -5.446 6.514 4.212 1.00 90.50 86 GLN A N 1
ATOM 679 C CA . GLN A 1 86 ? -4.266 6.728 3.371 1.00 90.50 86 GLN A CA 1
ATOM 680 C C . GLN A 1 86 ? -4.597 6.674 1.878 1.00 90.50 86 GLN A C 1
ATOM 682 O O . GLN A 1 86 ? -4.130 7.530 1.124 1.00 90.50 86 GLN A O 1
ATOM 687 N N . VAL A 1 87 ? -5.411 5.704 1.451 1.00 90.50 87 VAL A N 1
ATOM 688 C CA . VAL A 1 87 ? -5.859 5.599 0.054 1.00 90.50 87 VAL A CA 1
ATOM 689 C C . VAL A 1 87 ? -6.769 6.775 -0.305 1.00 90.50 87 VAL A C 1
ATOM 691 O O . VAL A 1 87 ? -6.547 7.419 -1.330 1.00 90.50 87 VAL A O 1
ATOM 694 N N . SER A 1 88 ? -7.731 7.115 0.557 1.00 91.06 88 SER A N 1
ATOM 695 C CA . SER A 1 88 ? -8.657 8.236 0.333 1.00 91.06 88 SER A CA 1
ATOM 696 C C . SER A 1 88 ? -7.923 9.573 0.281 1.00 91.06 88 SER A C 1
ATOM 698 O O . SER A 1 88 ? -8.141 10.378 -0.620 1.00 91.06 88 SER A O 1
ATOM 700 N N . THR A 1 89 ? -6.978 9.787 1.197 1.00 89.56 89 THR A N 1
ATOM 701 C CA . THR A 1 89 ? -6.125 10.977 1.217 1.00 89.56 89 THR A CA 1
ATOM 702 C C . THR A 1 89 ? -5.264 11.064 -0.038 1.00 89.56 89 THR A C 1
ATOM 704 O O . THR A 1 89 ? -5.123 12.147 -0.602 1.00 89.56 89 THR A O 1
ATOM 707 N N . ALA A 1 90 ? -4.681 9.951 -0.494 1.00 89.44 90 ALA A N 1
ATOM 708 C CA . ALA A 1 90 ? -3.921 9.936 -1.739 1.00 89.44 90 ALA A CA 1
ATOM 709 C C . ALA A 1 90 ? -4.809 10.320 -2.929 1.00 89.44 90 ALA A C 1
ATOM 711 O O . ALA A 1 90 ? -4.421 11.184 -3.708 1.00 89.44 90 ALA A O 1
ATOM 712 N N . HIS A 1 91 ? -6.008 9.743 -3.027 1.00 89.31 91 HIS A N 1
ATOM 713 C CA . HIS A 1 91 ? -6.965 10.047 -4.087 1.00 89.31 91 HIS A CA 1
ATOM 714 C C . HIS A 1 91 ? -7.385 11.525 -4.091 1.00 89.31 91 HIS A C 1
ATOM 716 O O . HIS A 1 91 ? -7.248 12.200 -5.108 1.00 89.31 91 HIS A O 1
ATOM 722 N N . LEU A 1 92 ? -7.825 12.055 -2.945 1.00 91.25 92 LEU A N 1
ATOM 723 C CA . LEU A 1 92 ? -8.257 13.451 -2.820 1.00 91.25 92 LEU A CA 1
ATOM 724 C C . LEU A 1 92 ? -7.129 14.429 -3.153 1.00 91.25 92 LEU A C 1
ATOM 726 O O . LEU A 1 92 ? -7.327 15.361 -3.924 1.00 91.25 92 LEU A O 1
ATOM 730 N N . ARG A 1 93 ? -5.929 14.200 -2.609 1.00 90.50 93 ARG A N 1
ATOM 731 C CA . ARG A 1 93 ? -4.794 15.109 -2.807 1.00 90.50 93 ARG A CA 1
ATOM 732 C C . ARG A 1 93 ? -4.192 15.045 -4.210 1.00 90.50 93 ARG A C 1
ATOM 734 O O . ARG A 1 93 ? -3.546 16.002 -4.611 1.00 90.50 93 ARG A O 1
ATOM 741 N N . LEU A 1 94 ? -4.347 13.936 -4.933 1.00 88.69 94 LEU A N 1
ATOM 742 C CA . LEU A 1 94 ? -3.929 13.844 -6.339 1.00 88.69 94 LEU A CA 1
ATOM 743 C C . LEU A 1 94 ? -4.878 14.598 -7.275 1.00 88.69 94 LEU A C 1
ATOM 745 O O . LEU A 1 94 ? -4.442 15.049 -8.327 1.00 88.69 94 LEU A O 1
ATOM 749 N N . ASN A 1 95 ? -6.146 14.735 -6.889 1.00 89.69 95 ASN A N 1
ATOM 750 C CA . ASN A 1 95 ? -7.161 15.454 -7.662 1.00 89.69 95 ASN A CA 1
ATOM 751 C C . ASN A 1 95 ? -7.266 16.943 -7.294 1.00 89.69 95 ASN A C 1
ATOM 753 O O . ASN A 1 95 ? -8.013 17.686 -7.934 1.00 89.69 95 ASN A O 1
ATOM 757 N N . ASP A 1 96 ? -6.531 17.376 -6.271 1.00 92.81 96 ASP A N 1
ATOM 758 C CA . ASP A 1 96 ? -6.455 18.774 -5.868 1.00 92.81 96 ASP A CA 1
ATOM 759 C C . ASP A 1 96 ? -5.812 19.620 -6.984 1.00 92.81 96 ASP A C 1
ATOM 761 O O . ASP A 1 96 ? -4.846 19.200 -7.619 1.00 92.81 96 ASP A O 1
ATOM 765 N N . GLN A 1 97 ? -6.366 20.804 -7.240 1.00 91.69 97 GLN A N 1
ATOM 766 C CA . GLN A 1 97 ? -5.877 21.734 -8.266 1.00 91.69 97 GLN A CA 1
ATOM 767 C C . GLN A 1 97 ? -4.919 22.788 -7.695 1.00 91.69 97 GLN A C 1
ATOM 769 O O . GLN A 1 97 ? -4.301 23.533 -8.453 1.00 91.69 97 GLN A O 1
ATOM 774 N N . ASP A 1 98 ? -4.794 22.865 -6.370 1.00 94.56 98 ASP A N 1
ATOM 775 C CA . ASP A 1 98 ? -3.964 23.861 -5.702 1.00 94.56 98 ASP A CA 1
ATOM 776 C C . ASP A 1 98 ? -2.486 23.413 -5.58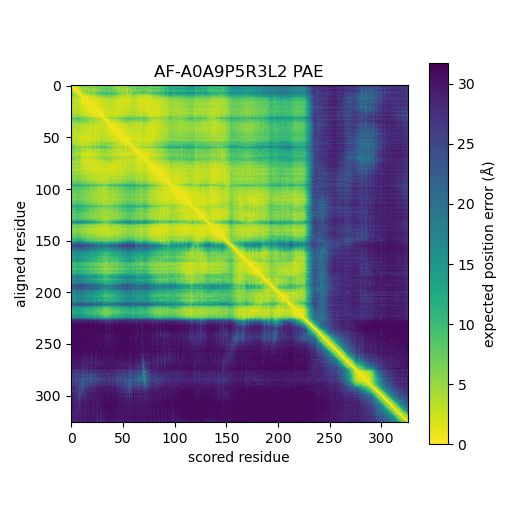3 1.00 94.56 98 ASP A C 1
ATOM 778 O O . ASP A 1 98 ? -2.051 22.374 -6.104 1.00 94.56 98 ASP A O 1
ATOM 782 N N . LEU A 1 99 ? -1.677 24.192 -4.857 1.00 94.56 99 LEU A N 1
ATOM 783 C CA . LEU A 1 99 ? -0.280 23.897 -4.532 1.00 94.56 99 LEU A CA 1
ATOM 784 C C . LEU A 1 99 ? -0.091 22.468 -4.004 1.00 94.56 99 LEU A C 1
ATOM 786 O O . LEU A 1 99 ? 0.884 21.802 -4.359 1.00 94.56 99 LEU A O 1
ATOM 790 N N . LEU A 1 100 ? -1.016 21.978 -3.173 1.00 91.62 100 LEU A N 1
ATOM 791 C CA . LEU A 1 100 ? -0.956 20.622 -2.630 1.00 91.62 100 LEU A CA 1
ATOM 792 C C . LEU A 1 100 ? -1.025 19.566 -3.741 1.00 91.62 100 LEU A C 1
ATOM 794 O O . LEU A 1 100 ? -0.202 18.648 -3.748 1.00 91.62 100 LEU A O 1
ATOM 798 N N . GLY A 1 101 ? -1.933 19.727 -4.703 1.00 92.81 101 GLY A N 1
ATOM 799 C CA . GLY A 1 101 ? -2.036 18.854 -5.871 1.00 92.81 101 GLY A CA 1
ATOM 800 C C . GLY A 1 101 ? -0.784 18.880 -6.739 1.00 92.81 101 GLY A C 1
ATOM 801 O O . GLY A 1 101 ? -0.265 17.831 -7.130 1.00 92.81 101 GLY A O 1
ATOM 802 N N . THR A 1 102 ? -0.210 20.067 -6.941 1.00 93.12 102 THR A N 1
ATOM 803 C CA . THR A 1 102 ? 1.058 20.235 -7.671 1.00 93.12 102 THR A CA 1
ATOM 804 C C . THR A 1 102 ? 2.207 19.493 -6.977 1.00 93.12 102 THR A C 1
ATOM 806 O O . THR A 1 102 ? 2.950 18.736 -7.606 1.00 93.12 102 THR A O 1
ATOM 809 N N . VAL A 1 103 ? 2.341 19.644 -5.656 1.00 93.81 103 VAL A N 1
ATOM 810 C CA . VAL A 1 103 ? 3.359 18.939 -4.858 1.00 93.81 103 VAL A CA 1
ATOM 811 C C . VAL A 1 103 ? 3.153 17.425 -4.913 1.00 93.81 103 VAL A C 1
ATOM 813 O O . VAL A 1 103 ? 4.122 16.672 -5.035 1.00 93.81 103 VAL A O 1
ATOM 816 N N . MET A 1 104 ? 1.907 16.960 -4.836 1.00 91.88 104 MET A N 1
ATOM 817 C CA . MET A 1 104 ? 1.584 15.534 -4.888 1.00 91.88 104 MET A CA 1
ATOM 818 C C . MET A 1 104 ? 1.856 14.935 -6.264 1.00 91.88 104 MET A C 1
ATOM 820 O O . MET A 1 104 ? 2.435 13.852 -6.337 1.00 91.88 104 MET A O 1
ATOM 824 N N . THR A 1 105 ? 1.554 15.667 -7.333 1.00 91.12 105 THR A N 1
ATOM 825 C CA . THR A 1 105 ? 1.877 15.288 -8.712 1.00 91.12 105 THR A CA 1
ATOM 826 C C . THR A 1 105 ? 3.387 15.190 -8.915 1.00 91.12 105 THR A C 1
ATOM 828 O O . THR A 1 105 ? 3.879 14.168 -9.388 1.00 91.12 105 THR A O 1
ATOM 831 N N . ASN A 1 106 ? 4.154 16.181 -8.451 1.00 92.06 106 ASN A N 1
ATOM 832 C CA . ASN A 1 106 ? 5.619 16.150 -8.508 1.00 92.06 106 ASN A CA 1
ATOM 833 C C . ASN A 1 106 ? 6.203 14.955 -7.745 1.00 92.06 106 ASN A C 1
ATOM 835 O O . ASN A 1 106 ? 7.132 14.296 -8.212 1.00 92.06 106 ASN A O 1
ATOM 839 N N . ARG A 1 107 ? 5.651 14.634 -6.571 1.00 91.75 107 ARG A N 1
ATOM 840 C CA . ARG A 1 107 ? 6.074 13.454 -5.810 1.00 91.75 107 ARG A CA 1
ATOM 841 C C . ARG A 1 107 ? 5.663 12.139 -6.485 1.00 91.75 107 ARG A C 1
ATOM 843 O O . ARG A 1 107 ? 6.430 11.180 -6.418 1.00 91.75 107 ARG A O 1
ATOM 850 N N . ALA A 1 108 ? 4.506 12.083 -7.145 1.00 90.69 108 ALA A N 1
ATOM 851 C CA . ALA A 1 108 ? 4.095 10.929 -7.943 1.00 90.69 108 ALA A CA 1
ATOM 852 C C . ALA A 1 108 ? 5.034 10.727 -9.145 1.00 90.69 108 ALA A C 1
ATOM 854 O O . ALA A 1 108 ? 5.490 9.610 -9.374 1.00 90.69 108 ALA A O 1
ATOM 855 N N . MET A 1 109 ? 5.424 11.803 -9.837 1.00 91.12 109 MET A N 1
ATOM 856 C CA . MET A 1 109 ? 6.440 11.769 -10.898 1.00 91.12 109 MET A CA 1
ATOM 857 C C . MET A 1 109 ? 7.813 11.332 -10.371 1.00 91.12 109 MET A C 1
ATOM 859 O O . MET A 1 109 ? 8.500 10.534 -11.007 1.00 91.12 109 MET A O 1
ATOM 863 N N . ALA A 1 110 ? 8.211 11.792 -9.181 1.00 92.31 110 ALA A N 1
ATOM 864 C CA . ALA A 1 110 ? 9.448 11.344 -8.543 1.00 92.31 110 ALA A CA 1
ATOM 865 C C . ALA A 1 110 ? 9.416 9.837 -8.233 1.00 92.31 110 ALA A C 1
ATOM 867 O O . ALA A 1 110 ? 10.397 9.135 -8.477 1.00 92.31 110 ALA A O 1
ATOM 868 N N . HIS A 1 111 ? 8.282 9.321 -7.752 1.00 92.31 111 HIS A N 1
ATOM 869 C CA . HIS A 1 111 ? 8.109 7.888 -7.518 1.00 92.31 111 HIS A CA 1
ATOM 870 C C . HIS A 1 111 ? 8.059 7.082 -8.825 1.00 92.31 111 HIS A C 1
ATOM 872 O O . HIS A 1 111 ? 8.666 6.017 -8.915 1.00 92.31 111 HIS A O 1
ATOM 878 N N . GLN A 1 112 ? 7.417 7.602 -9.870 1.00 91.31 112 GLN A N 1
ATOM 879 C CA . GLN A 1 112 ? 7.463 7.025 -11.214 1.00 91.31 112 GLN A CA 1
ATOM 880 C C . GLN A 1 112 ? 8.912 6.912 -11.722 1.00 91.31 112 GLN A C 1
ATOM 882 O O . GLN A 1 112 ? 9.313 5.860 -12.225 1.00 91.31 112 GLN A O 1
ATOM 887 N N . ALA A 1 113 ? 9.718 7.962 -11.543 1.00 90.12 113 ALA A N 1
ATOM 888 C CA . ALA A 1 113 ? 11.128 7.969 -11.919 1.00 90.12 113 ALA A CA 1
ATOM 889 C C . ALA A 1 113 ? 11.966 6.984 -11.085 1.00 90.12 113 ALA A C 1
ATOM 891 O O . ALA A 1 113 ? 12.872 6.343 -11.621 1.00 90.12 113 ALA A O 1
ATOM 892 N N . GLU A 1 114 ? 11.656 6.822 -9.796 1.00 90.50 114 GLU A N 1
ATOM 893 C CA . GLU A 1 114 ? 12.251 5.798 -8.927 1.00 90.50 114 GLU A CA 1
ATOM 894 C C . GLU A 1 114 ? 11.939 4.385 -9.441 1.00 90.50 114 GLU A C 1
ATOM 896 O O . GLU A 1 114 ? 12.848 3.562 -9.580 1.00 90.50 114 GLU A O 1
ATOM 901 N N . CYS A 1 115 ? 10.679 4.145 -9.811 1.00 88.94 115 CYS A N 1
ATOM 902 C CA . CYS A 1 115 ? 10.213 2.882 -10.377 1.00 88.94 115 CYS A CA 1
ATOM 903 C C . CYS A 1 115 ? 10.689 2.648 -11.820 1.00 88.94 115 CYS A C 1
ATOM 905 O O . CYS A 1 115 ? 10.554 1.534 -12.310 1.00 88.94 115 CYS A O 1
ATOM 907 N N . ARG A 1 116 ? 11.251 3.662 -12.498 1.00 88.88 116 ARG A N 1
ATOM 908 C CA . ARG A 1 116 ? 11.658 3.617 -13.919 1.00 88.88 116 ARG A CA 1
ATOM 909 C C . ARG A 1 116 ? 10.502 3.275 -14.866 1.00 88.88 116 ARG A C 1
ATOM 911 O O . ARG A 1 116 ? 10.682 2.552 -15.843 1.00 88.88 116 ARG A O 1
ATOM 918 N N . LEU A 1 117 ? 9.322 3.813 -14.572 1.00 84.94 117 LEU A N 1
ATOM 919 C CA . LEU A 1 117 ? 8.118 3.616 -15.377 1.00 84.94 117 LEU A CA 1
ATOM 920 C C . LEU A 1 117 ? 7.917 4.786 -16.352 1.00 84.94 117 LEU A C 1
ATOM 922 O O . LEU A 1 117 ? 8.153 5.945 -16.009 1.00 84.94 117 LEU A O 1
ATOM 926 N N . MET A 1 118 ? 7.428 4.494 -17.559 1.00 80.69 118 MET A N 1
ATOM 927 C CA . MET A 1 118 ? 6.964 5.526 -18.507 1.00 80.69 118 MET A CA 1
ATOM 928 C C . MET A 1 118 ? 5.574 6.060 -18.164 1.00 80.69 118 MET A C 1
ATOM 930 O O . MET A 1 118 ? 5.208 7.156 -18.577 1.00 80.69 118 MET A O 1
ATOM 934 N N . VAL A 1 119 ? 4.824 5.295 -17.378 1.00 83.44 119 VAL A N 1
ATOM 935 C CA . VAL A 1 119 ? 3.485 5.630 -16.904 1.00 83.44 119 VAL A CA 1
ATOM 936 C C . VAL A 1 119 ? 3.489 5.840 -15.396 1.00 83.44 119 VAL A C 1
ATOM 938 O O . VAL A 1 119 ? 4.396 5.391 -14.693 1.00 83.44 119 VAL A O 1
ATOM 941 N N . SER A 1 120 ? 2.447 6.496 -14.893 1.00 86.62 120 SER A N 1
ATOM 942 C CA . SER A 1 120 ? 2.239 6.668 -13.456 1.00 86.62 120 SER A CA 1
ATOM 943 C C . SER A 1 120 ? 2.263 5.323 -12.721 1.00 86.62 120 SER A C 1
ATOM 945 O O . SER A 1 120 ? 1.652 4.345 -13.159 1.00 86.62 120 SER A O 1
ATOM 947 N N . SER A 1 121 ? 2.916 5.284 -11.558 1.00 88.12 121 SER A N 1
ATOM 948 C CA . SER A 1 121 ? 3.000 4.091 -10.703 1.00 88.12 121 SER A CA 1
ATOM 949 C C . SER A 1 121 ? 1.633 3.566 -10.256 1.00 88.12 121 SER A C 1
ATOM 951 O O . SER A 1 121 ? 1.511 2.391 -9.931 1.00 88.12 121 SER A O 1
ATOM 953 N N . PHE A 1 122 ? 0.597 4.410 -10.259 1.00 87.62 122 PHE A N 1
ATOM 954 C CA . PHE A 1 122 ? -0.766 4.018 -9.889 1.00 87.62 122 PHE A CA 1
ATOM 955 C C . PHE A 1 122 ? -1.506 3.230 -10.969 1.00 87.62 122 PHE A C 1
ATOM 957 O O . PHE A 1 122 ? -2.433 2.497 -10.640 1.00 87.62 122 PHE A O 1
ATOM 964 N N . LEU A 1 123 ? -1.096 3.362 -12.236 1.00 86.06 123 LEU A N 1
ATOM 965 C CA . LEU A 1 123 ? -1.594 2.516 -13.325 1.00 86.06 123 LEU A CA 1
ATOM 966 C C . LEU A 1 123 ? -0.962 1.121 -13.273 1.00 86.06 123 LEU A C 1
ATOM 968 O O . LEU A 1 123 ? -1.531 0.154 -13.770 1.00 86.06 123 LEU A O 1
ATOM 972 N N . VAL A 1 124 ? 0.207 1.016 -12.635 1.00 86.19 124 VAL A N 1
ATOM 973 C CA . VAL A 1 124 ? 0.969 -0.225 -12.475 1.00 86.19 124 VAL A CA 1
ATOM 974 C C . VAL A 1 124 ? 1.314 -0.454 -10.997 1.00 86.19 124 VAL A C 1
ATOM 976 O O . VAL A 1 124 ? 2.491 -0.483 -10.605 1.00 86.19 124 VAL A O 1
ATOM 979 N N . PRO A 1 125 ? 0.297 -0.616 -10.130 1.00 88.31 125 PRO A N 1
ATOM 980 C CA . PRO A 1 125 ? 0.513 -0.644 -8.688 1.00 88.31 125 PRO A CA 1
ATOM 981 C C . PRO A 1 125 ? 1.298 -1.889 -8.248 1.00 88.31 125 PRO A C 1
ATOM 983 O O . PRO A 1 125 ? 2.012 -1.838 -7.251 1.00 88.31 125 PRO A O 1
ATOM 986 N N . THR A 1 126 ? 1.265 -2.979 -9.023 1.00 87.56 126 THR A N 1
ATOM 987 C CA . THR A 1 126 ? 2.054 -4.206 -8.796 1.00 87.56 126 THR A CA 1
ATOM 988 C C . THR A 1 126 ? 3.562 -3.969 -8.826 1.00 87.56 126 THR A C 1
ATOM 990 O O . THR A 1 126 ? 4.309 -4.625 -8.096 1.00 87.56 126 THR A O 1
ATOM 993 N N . ILE A 1 127 ? 4.027 -3.024 -9.645 1.00 87.69 127 ILE A N 1
ATOM 994 C CA . ILE A 1 127 ? 5.441 -2.652 -9.720 1.00 87.69 127 ILE A CA 1
ATOM 995 C C . ILE A 1 127 ? 5.740 -1.545 -8.720 1.00 87.69 127 ILE A C 1
ATOM 997 O O . ILE A 1 127 ? 6.709 -1.669 -7.974 1.00 87.69 127 ILE A O 1
ATOM 1001 N N . GLY A 1 128 ? 4.883 -0.519 -8.634 1.00 88.06 128 GLY A N 1
ATOM 1002 C CA . GLY A 1 128 ? 5.032 0.565 -7.655 1.00 88.06 128 GLY A CA 1
ATOM 1003 C C . GLY A 1 128 ? 5.126 0.056 -6.211 1.00 88.06 128 GLY A C 1
ATOM 1004 O O . GLY A 1 128 ? 5.965 0.511 -5.434 1.00 88.06 128 GLY A O 1
ATOM 1005 N N . ALA A 1 129 ? 4.357 -0.985 -5.871 1.00 90.06 129 ALA A N 1
ATOM 1006 C CA . ALA A 1 129 ? 4.386 -1.642 -4.564 1.00 90.06 129 ALA A CA 1
ATOM 1007 C C . ALA A 1 129 ? 5.760 -2.227 -4.192 1.00 90.06 129 ALA A C 1
ATOM 1009 O O . ALA A 1 129 ? 6.081 -2.352 -3.010 1.00 90.06 129 ALA A O 1
ATOM 1010 N N . GLN A 1 130 ? 6.597 -2.568 -5.177 1.00 88.62 130 GLN A N 1
ATOM 1011 C CA . GLN A 1 130 ? 7.937 -3.116 -4.942 1.00 88.62 130 GLN A CA 1
ATOM 1012 C C . GLN A 1 130 ? 8.936 -2.033 -4.501 1.00 88.62 130 GLN A C 1
ATOM 1014 O O . GLN A 1 130 ? 9.976 -2.353 -3.924 1.00 88.62 130 GLN A O 1
ATOM 1019 N N . PHE A 1 131 ? 8.598 -0.756 -4.709 1.00 86.62 131 PHE A N 1
ATOM 1020 C CA . PHE A 1 131 ? 9.382 0.421 -4.326 1.00 86.62 131 PHE A CA 1
ATOM 1021 C C . PHE A 1 131 ? 8.765 1.139 -3.110 1.00 86.62 131 PHE A C 1
ATOM 1023 O O . PHE A 1 131 ? 8.772 2.362 -3.003 1.00 86.62 131 PHE A O 1
ATOM 1030 N N . SER A 1 132 ? 8.220 0.384 -2.151 1.00 82.19 132 SER A N 1
ATOM 1031 C CA . SER A 1 132 ? 7.542 0.946 -0.973 1.00 82.19 132 SER A CA 1
ATOM 1032 C C . SER A 1 132 ? 8.477 1.410 0.154 1.00 82.19 132 SER A C 1
ATOM 1034 O O . SER A 1 132 ? 8.001 1.846 1.204 1.00 82.19 132 SER A O 1
ATOM 1036 N N . ARG A 1 133 ? 9.802 1.256 0.023 1.00 78.38 133 ARG A N 1
ATOM 1037 C CA . ARG A 1 133 ? 10.738 1.539 1.123 1.00 78.38 133 ARG A CA 1
ATOM 1038 C C . ARG A 1 133 ? 10.826 3.048 1.353 1.00 78.38 133 ARG A C 1
ATOM 1040 O O . ARG A 1 133 ? 11.440 3.755 0.570 1.00 78.38 133 ARG A O 1
ATOM 1047 N N . ASN A 1 134 ? 10.245 3.518 2.457 1.00 77.94 134 ASN A N 1
ATOM 1048 C CA . ASN A 1 134 ? 10.191 4.932 2.859 1.00 77.94 134 ASN A CA 1
ATOM 1049 C C . ASN A 1 134 ? 9.435 5.857 1.888 1.00 77.94 134 ASN A C 1
ATOM 1051 O O . ASN A 1 134 ? 9.526 7.075 2.020 1.00 77.94 134 ASN A O 1
ATOM 1055 N N . ASN A 1 135 ? 8.668 5.302 0.946 1.00 87.38 135 ASN A N 1
ATOM 1056 C CA . ASN A 1 135 ? 7.883 6.080 -0.003 1.00 87.38 135 ASN A CA 1
ATOM 1057 C C . ASN A 1 135 ? 6.385 5.863 0.244 1.00 87.38 135 ASN A C 1
ATOM 1059 O O . ASN A 1 135 ? 5.885 4.738 0.171 1.00 87.38 135 ASN A O 1
ATOM 1063 N N . PHE A 1 136 ? 5.669 6.956 0.525 1.00 88.31 136 PHE A N 1
ATOM 1064 C CA . PHE A 1 136 ? 4.221 6.939 0.732 1.00 88.31 136 PHE A CA 1
ATOM 1065 C C . PHE A 1 136 ? 3.477 6.375 -0.483 1.00 88.31 136 PHE A C 1
ATOM 1067 O O . PHE A 1 136 ? 2.569 5.567 -0.321 1.00 88.31 136 PHE A O 1
ATOM 1074 N N . PHE A 1 137 ? 3.891 6.726 -1.700 1.00 90.75 137 PHE A N 1
ATOM 1075 C CA . PHE A 1 137 ? 3.202 6.275 -2.907 1.00 90.75 137 PHE A CA 1
ATOM 1076 C C . PHE A 1 137 ? 3.421 4.799 -3.206 1.00 90.75 137 PHE A C 1
ATOM 1078 O O . PHE A 1 137 ? 2.465 4.114 -3.560 1.00 90.75 137 PHE A O 1
ATOM 1085 N N . GLY A 1 138 ? 4.621 4.276 -2.956 1.00 91.50 138 GLY A N 1
ATOM 1086 C CA . GLY A 1 138 ? 4.857 2.835 -3.040 1.00 91.50 138 GLY A CA 1
ATOM 1087 C C . GLY A 1 138 ? 4.046 2.063 -1.992 1.00 91.50 138 GLY A C 1
ATOM 1088 O O . GLY A 1 138 ? 3.542 0.977 -2.270 1.00 91.50 138 GLY A O 1
ATOM 1089 N N . HIS A 1 139 ? 3.841 2.640 -0.801 1.00 91.25 139 HIS A N 1
ATOM 1090 C CA . HIS A 1 139 ? 2.934 2.072 0.199 1.00 91.25 139 HIS A CA 1
ATOM 1091 C C . HIS A 1 139 ? 1.470 2.080 -0.262 1.00 91.25 139 HIS A C 1
ATOM 1093 O O . HIS A 1 139 ? 0.811 1.049 -0.160 1.00 91.25 139 HIS A O 1
ATOM 1099 N N . VAL A 1 140 ? 0.979 3.189 -0.821 1.00 91.62 140 VAL A N 1
ATOM 1100 C CA . VAL A 1 140 ? -0.379 3.268 -1.388 1.00 91.62 140 VAL A CA 1
ATOM 1101 C C . VAL A 1 140 ? -0.553 2.265 -2.532 1.00 91.62 140 VAL A C 1
ATOM 1103 O O . VAL A 1 140 ? -1.546 1.547 -2.544 1.00 91.62 140 VAL A O 1
ATOM 1106 N N . CYS A 1 141 ? 0.429 2.121 -3.428 1.00 92.19 141 CYS A N 1
ATOM 1107 C CA . CYS A 1 141 ? 0.401 1.105 -4.488 1.00 92.19 141 CYS A CA 1
ATOM 1108 C C . CYS A 1 141 ? 0.295 -0.314 -3.913 1.00 92.19 141 CYS A C 1
ATOM 1110 O O . CYS A 1 141 ? -0.456 -1.139 -4.426 1.00 92.19 141 CYS A O 1
ATOM 1112 N N . ARG A 1 142 ? 0.997 -0.602 -2.810 1.00 92.06 142 ARG A N 1
ATOM 1113 C CA . ARG A 1 142 ? 0.871 -1.888 -2.116 1.00 92.06 142 ARG A CA 1
ATOM 1114 C C . ARG A 1 142 ? -0.539 -2.099 -1.560 1.00 92.06 142 ARG A C 1
ATOM 1116 O O . ARG A 1 142 ? -1.105 -3.164 -1.775 1.00 92.06 142 ARG A O 1
ATOM 1123 N N . LEU A 1 143 ? -1.118 -1.087 -0.908 1.00 91.31 143 LEU A N 1
ATOM 1124 C CA . LEU A 1 143 ? -2.496 -1.150 -0.404 1.00 91.31 143 LEU A CA 1
ATOM 1125 C C . LEU A 1 143 ? -3.514 -1.352 -1.534 1.00 91.31 143 LEU A C 1
ATOM 1127 O O . LEU A 1 143 ? -4.463 -2.112 -1.372 1.00 91.31 143 LEU A O 1
ATOM 1131 N N . MET A 1 144 ? -3.296 -0.716 -2.687 1.00 91.12 144 MET A N 1
ATOM 1132 C CA . MET A 1 144 ? -4.125 -0.891 -3.880 1.00 91.12 144 MET A CA 1
ATOM 1133 C C . MET A 1 144 ? -4.120 -2.342 -4.367 1.00 91.12 144 MET A C 1
ATOM 1135 O O . MET A 1 144 ? -5.186 -2.900 -4.610 1.00 91.12 144 MET A O 1
ATOM 1139 N N . VAL A 1 145 ? -2.945 -2.978 -4.442 1.00 91.12 145 VAL A N 1
ATOM 1140 C CA . VAL A 1 145 ? -2.821 -4.395 -4.827 1.00 91.12 145 VAL A CA 1
ATOM 1141 C C . VAL A 1 145 ? -3.482 -5.311 -3.797 1.00 91.12 145 VAL A C 1
ATOM 1143 O O . VAL A 1 145 ? -4.244 -6.195 -4.171 1.00 91.12 145 VAL A O 1
ATOM 1146 N N . GLU A 1 146 ? -3.227 -5.091 -2.505 1.00 90.94 146 GLU A N 1
ATOM 1147 C CA . GLU A 1 146 ? -3.783 -5.909 -1.416 1.00 90.94 146 GLU A CA 1
ATOM 1148 C C . GLU A 1 146 ? -5.319 -5.843 -1.345 1.00 90.94 146 GLU A C 1
ATOM 1150 O O . GLU A 1 146 ? -5.958 -6.816 -0.950 1.00 90.94 146 GLU A O 1
ATOM 1155 N N . ARG A 1 147 ? -5.914 -4.703 -1.716 1.00 88.00 147 ARG A N 1
ATOM 1156 C CA . ARG A 1 147 ? -7.362 -4.446 -1.624 1.00 88.00 147 ARG A CA 1
ATOM 1157 C C . ARG A 1 147 ? -8.097 -4.525 -2.966 1.00 88.00 147 ARG A C 1
ATOM 1159 O O . ARG A 1 147 ? -9.310 -4.346 -2.978 1.00 88.00 147 ARG A O 1
ATOM 1166 N N . GLY A 1 148 ? -7.396 -4.753 -4.077 1.00 89.50 148 GLY A N 1
ATOM 1167 C CA . GLY A 1 148 ? -7.994 -4.751 -5.418 1.00 89.50 148 GLY A CA 1
ATOM 1168 C C . GLY A 1 148 ? -8.534 -3.383 -5.857 1.00 89.50 148 GLY A C 1
ATOM 1169 O O . GLY A 1 148 ? -9.542 -3.318 -6.553 1.00 89.50 148 GLY A O 1
ATOM 1170 N N . ILE A 1 149 ? -7.898 -2.286 -5.432 1.00 88.56 149 ILE A N 1
ATOM 1171 C CA . ILE A 1 149 ? -8.306 -0.912 -5.766 1.00 88.56 149 ILE A CA 1
ATOM 1172 C C . ILE A 1 149 ? -7.496 -0.416 -6.9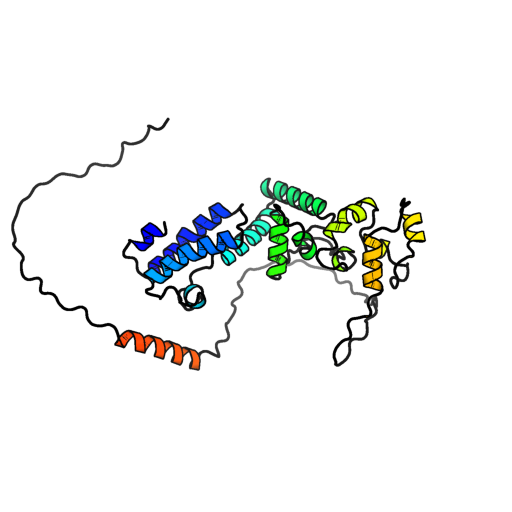64 1.00 88.56 149 ILE A 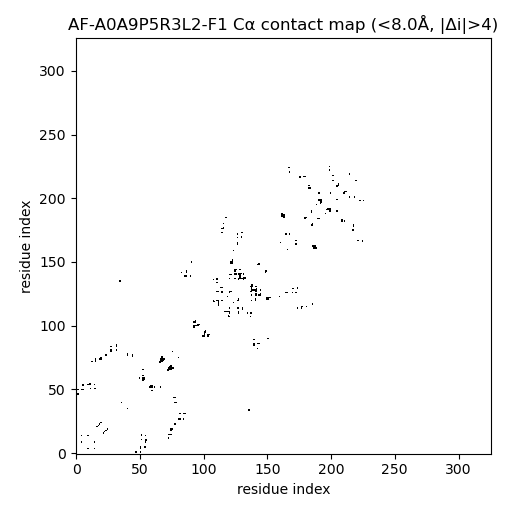C 1
ATOM 1174 O O . ILE A 1 149 ? -6.271 -0.519 -6.982 1.00 88.56 149 ILE A O 1
ATOM 1178 N N . THR A 1 150 ? -8.163 0.201 -7.935 1.00 85.69 150 THR A N 1
ATOM 1179 C CA . THR A 1 150 ? -7.524 0.804 -9.112 1.00 85.69 150 THR A CA 1
ATOM 1180 C C . THR A 1 150 ? -7.845 2.288 -9.197 1.00 85.69 150 THR A C 1
ATOM 1182 O O . THR A 1 150 ? -8.997 2.682 -9.020 1.00 85.69 150 THR A O 1
ATOM 1185 N N . PHE A 1 151 ? -6.848 3.117 -9.506 1.00 84.81 151 PHE A N 1
ATOM 1186 C CA . PHE A 1 151 ? -7.078 4.525 -9.824 1.00 84.81 151 PHE A CA 1
ATOM 1187 C C . PHE A 1 151 ? -7.275 4.677 -11.326 1.00 84.81 151 PHE A C 1
ATOM 1189 O O . PHE A 1 151 ? -6.480 4.177 -12.118 1.00 84.81 151 PHE A O 1
ATOM 1196 N N . GLN A 1 152 ? -8.335 5.382 -11.708 1.00 79.06 152 GLN A N 1
ATOM 1197 C CA . GLN A 1 152 ? -8.552 5.770 -13.092 1.00 79.06 152 GLN A CA 1
ATOM 1198 C C . GLN A 1 152 ? -7.808 7.078 -13.350 1.00 79.06 152 GLN A C 1
ATOM 1200 O O . GLN A 1 152 ? -7.883 8.010 -12.551 1.00 79.06 152 GLN A O 1
ATOM 1205 N N . SER A 1 153 ? -7.074 7.139 -14.458 1.00 71.00 153 SER A N 1
ATOM 1206 C CA . SER A 1 153 ? -6.486 8.382 -14.945 1.00 71.00 153 SER A CA 1
ATOM 1207 C C . SER A 1 153 ? -7.340 8.883 -16.110 1.00 71.00 153 SER A C 1
ATOM 1209 O O . SER A 1 153 ? -7.558 8.115 -17.049 1.00 71.00 153 SER A O 1
ATOM 1211 N N . PRO A 1 154 ? -7.846 10.128 -16.071 1.00 66.62 154 PRO A N 1
ATOM 1212 C CA . PRO A 1 154 ? -8.509 10.717 -17.225 1.00 66.62 154 PRO A CA 1
ATOM 1213 C C . PRO A 1 154 ? -7.462 10.947 -18.324 1.00 66.62 154 PRO A C 1
ATOM 1215 O O . PRO A 1 154 ? -6.605 11.820 -18.209 1.00 66.62 154 PRO A O 1
ATOM 1218 N N . GLY A 1 155 ? -7.490 10.122 -19.370 1.00 65.25 155 GLY A N 1
ATOM 1219 C CA . GLY A 1 155 ? -6.525 10.163 -20.466 1.00 65.25 155 GLY A CA 1
ATOM 1220 C C . GLY A 1 155 ? -6.704 9.008 -21.447 1.00 65.25 155 GLY A C 1
ATOM 1221 O O . GLY A 1 155 ? -7.536 8.124 -21.242 1.00 65.25 155 GLY A O 1
ATOM 1222 N N . THR A 1 156 ? -5.926 9.016 -22.532 1.00 58.25 156 THR A N 1
ATOM 1223 C CA . THR A 1 156 ? -5.905 7.910 -23.497 1.00 58.25 156 THR A CA 1
ATOM 1224 C C . THR A 1 156 ? -5.469 6.619 -22.801 1.00 58.25 156 THR A C 1
ATOM 1226 O O . THR A 1 156 ? -4.451 6.648 -22.101 1.00 58.25 156 THR A O 1
ATOM 1229 N N . PRO A 1 157 ? -6.183 5.496 -22.993 1.00 64.25 157 PRO A N 1
ATOM 1230 C CA . PRO A 1 157 ? -5.772 4.214 -22.441 1.00 64.25 157 PRO A CA 1
ATOM 1231 C C . PRO A 1 157 ? -4.385 3.873 -22.985 1.00 64.25 157 PRO A C 1
ATOM 1233 O O . PRO A 1 157 ? -4.200 3.687 -24.186 1.00 64.25 157 PRO A O 1
ATOM 1236 N N . VAL A 1 158 ? -3.393 3.855 -22.100 1.00 67.38 158 VAL A N 1
ATOM 1237 C CA . VAL A 1 158 ? -2.057 3.374 -22.443 1.00 67.38 158 VAL A CA 1
ATOM 1238 C C . VAL A 1 158 ? -2.115 1.854 -22.406 1.00 67.38 158 VAL A C 1
ATOM 1240 O O . VAL A 1 158 ? -2.605 1.288 -21.427 1.00 67.38 158 VAL A O 1
ATOM 1243 N N . ASP A 1 159 ? -1.628 1.191 -23.456 1.00 70.12 159 ASP A N 1
ATOM 1244 C CA . ASP A 1 159 ? -1.489 -0.263 -23.451 1.00 70.12 159 ASP A CA 1
ATOM 1245 C C . ASP A 1 159 ? -0.358 -0.662 -22.496 1.00 70.12 159 ASP A C 1
ATOM 1247 O O . ASP A 1 159 ? 0.826 -0.691 -22.827 1.00 70.12 159 ASP A O 1
ATOM 1251 N N . ILE A 1 160 ? -0.748 -0.911 -21.252 1.00 71.50 160 ILE A N 1
ATOM 1252 C CA . ILE A 1 160 ? 0.144 -1.283 -20.159 1.00 71.50 160 ILE A CA 1
ATOM 1253 C C . ILE A 1 160 ? 0.575 -2.759 -20.282 1.00 71.50 160 ILE A C 1
ATOM 1255 O O . ILE A 1 160 ? 1.588 -3.156 -19.703 1.00 71.50 160 ILE A O 1
ATOM 1259 N N . THR A 1 161 ? -0.155 -3.577 -21.050 1.00 70.94 161 THR A N 1
ATOM 1260 C CA . THR A 1 161 ? 0.062 -5.034 -21.131 1.00 70.94 161 THR A CA 1
ATOM 1261 C C . THR A 1 161 ? 1.400 -5.396 -21.766 1.00 70.94 161 THR A C 1
ATOM 1263 O O . THR A 1 161 ? 2.009 -6.407 -21.418 1.00 70.94 161 THR A O 1
ATOM 1266 N N . ARG A 1 162 ? 1.911 -4.515 -22.629 1.00 75.19 162 ARG A N 1
ATOM 1267 C CA . ARG A 1 162 ? 3.210 -4.658 -23.291 1.00 75.19 162 ARG A CA 1
ATOM 1268 C C . ARG A 1 162 ? 4.379 -4.168 -22.446 1.00 75.19 162 ARG A C 1
ATOM 1270 O O . ARG A 1 162 ? 5.514 -4.181 -22.908 1.00 75.19 162 ARG A O 1
ATOM 1277 N N . PHE A 1 163 ? 4.158 -3.721 -21.214 1.00 81.50 163 PHE A N 1
ATOM 1278 C CA . PHE A 1 163 ? 5.255 -3.288 -20.361 1.00 81.50 163 PHE A CA 1
ATOM 1279 C C . PHE A 1 163 ? 6.024 -4.493 -19.801 1.00 81.50 163 PHE A C 1
ATOM 1281 O O . PHE A 1 163 ? 5.459 -5.348 -19.116 1.00 81.50 163 PHE A O 1
ATOM 1288 N N . ILE A 1 164 ? 7.346 -4.527 -20.013 1.00 80.44 164 ILE A N 1
ATOM 1289 C CA . ILE A 1 164 ? 8.222 -5.650 -19.612 1.00 80.44 164 ILE A CA 1
ATOM 1290 C C . ILE A 1 164 ? 8.075 -6.008 -18.125 1.00 80.44 164 ILE A C 1
ATOM 1292 O O . ILE A 1 164 ? 8.181 -7.171 -17.734 1.00 80.44 164 ILE A O 1
ATOM 1296 N N . GLY A 1 165 ? 7.808 -5.015 -17.279 1.00 78.06 165 GLY A N 1
ATOM 1297 C CA . GLY A 1 165 ? 7.640 -5.225 -15.848 1.00 78.06 165 GLY A CA 1
ATOM 1298 C C . GLY A 1 165 ? 6.446 -6.094 -15.441 1.00 78.06 165 GLY A C 1
ATOM 1299 O O . GLY A 1 165 ? 6.499 -6.649 -14.348 1.00 78.06 165 GLY A O 1
ATOM 1300 N N . PHE A 1 166 ? 5.414 -6.251 -16.281 1.00 77.50 166 PHE A N 1
ATOM 1301 C CA . PHE A 1 166 ? 4.279 -7.143 -15.990 1.00 77.50 166 PHE A CA 1
ATOM 1302 C C . PHE A 1 166 ? 4.580 -8.614 -16.252 1.00 77.50 166 PHE A C 1
ATOM 1304 O O . PHE A 1 166 ? 4.029 -9.483 -15.585 1.00 77.50 166 PHE A O 1
ATOM 1311 N N . ILE A 1 167 ? 5.454 -8.890 -17.216 1.00 81.56 167 ILE A N 1
ATOM 1312 C CA . ILE A 1 167 ? 5.809 -10.256 -17.619 1.00 81.56 167 ILE A CA 1
ATOM 1313 C C . ILE A 1 167 ? 6.806 -10.859 -16.624 1.00 81.56 167 ILE A C 1
ATOM 1315 O O . ILE A 1 167 ? 6.862 -12.069 -16.416 1.00 81.56 167 ILE A O 1
ATOM 1319 N N . LEU A 1 168 ? 7.607 -10.003 -15.990 1.00 83.12 168 LEU A N 1
ATOM 1320 C CA . LEU A 1 168 ? 8.618 -10.415 -15.032 1.00 83.12 168 LEU A CA 1
ATOM 1321 C C . LEU A 1 168 ? 7.995 -10.863 -13.698 1.00 83.12 168 LEU A C 1
ATOM 1323 O O . LEU A 1 168 ? 7.120 -10.183 -13.162 1.00 83.12 168 LEU A O 1
ATOM 1327 N N . PRO A 1 169 ? 8.521 -11.938 -13.080 1.00 82.12 169 PRO A N 1
ATOM 1328 C CA . PRO A 1 169 ? 8.125 -12.333 -11.737 1.00 82.12 169 PRO A CA 1
ATOM 1329 C C . PRO A 1 169 ? 8.318 -11.207 -10.704 1.00 82.12 169 PRO A C 1
ATOM 1331 O O . PRO A 1 169 ? 9.269 -10.411 -10.810 1.00 82.12 169 PRO A O 1
ATOM 1334 N N . PRO A 1 170 ? 7.481 -11.164 -9.649 1.00 78.75 170 PRO A N 1
ATOM 1335 C CA . PRO A 1 170 ? 7.582 -10.148 -8.607 1.00 78.75 170 PRO A CA 1
ATOM 1336 C C . PRO A 1 170 ? 8.969 -10.161 -7.945 1.00 78.75 170 PRO A C 1
ATOM 1338 O O . PRO A 1 170 ? 9.532 -11.211 -7.636 1.00 78.75 170 PRO A O 1
ATOM 1341 N N . GLY A 1 171 ? 9.556 -8.978 -7.738 1.00 83.00 171 GLY A N 1
ATOM 1342 C CA . GLY A 1 171 ? 10.872 -8.806 -7.111 1.00 83.00 171 GLY A CA 1
ATOM 1343 C C . GLY A 1 171 ? 12.079 -8.963 -8.046 1.00 83.00 171 GLY A C 1
ATOM 1344 O O . GLY A 1 171 ? 13.211 -8.676 -7.633 1.00 83.00 171 GLY A O 1
ATOM 1345 N N . VAL A 1 172 ? 11.878 -9.375 -9.303 1.00 87.81 172 VAL A N 1
ATOM 1346 C CA . VAL A 1 172 ? 12.939 -9.371 -10.326 1.00 87.81 172 VAL A CA 1
ATOM 1347 C C . VAL A 1 172 ? 13.111 -7.969 -10.902 1.00 87.81 172 VAL A C 1
ATOM 1349 O O . VAL A 1 172 ? 14.238 -7.475 -10.960 1.00 87.81 172 VAL A O 1
ATOM 1352 N N . TYR A 1 173 ? 12.004 -7.309 -11.256 1.00 88.81 173 TYR A N 1
ATOM 1353 C CA . TYR A 1 173 ? 12.008 -6.004 -11.918 1.00 88.81 173 TYR A CA 1
ATOM 1354 C C . TYR A 1 173 ? 12.861 -4.936 -11.198 1.00 88.81 173 TYR A C 1
ATOM 1356 O O . TYR A 1 173 ? 13.752 -4.388 -11.845 1.00 88.81 173 TYR A O 1
ATOM 1364 N N . PRO A 1 174 ? 12.759 -4.703 -9.872 1.00 87.31 174 PRO A N 1
ATOM 1365 C CA . PRO A 1 174 ? 13.552 -3.678 -9.183 1.00 87.31 174 PRO A CA 1
ATOM 1366 C C . PRO A 1 174 ? 15.068 -3.887 -9.291 1.00 87.31 174 PRO A C 1
ATOM 1368 O O . PRO A 1 174 ? 15.838 -2.931 -9.238 1.00 87.31 174 PRO A O 1
ATOM 1371 N N . LYS A 1 175 ? 15.518 -5.137 -9.475 1.00 89.62 175 LYS A N 1
ATOM 1372 C CA . LYS A 1 175 ? 16.943 -5.481 -9.616 1.00 89.62 175 LYS A CA 1
ATOM 1373 C C . LYS A 1 175 ? 17.490 -5.172 -11.009 1.00 89.62 175 LYS A C 1
ATOM 1375 O O . LYS A 1 175 ? 18.705 -5.067 -11.170 1.00 89.62 175 LYS A O 1
ATOM 1380 N N . ILE A 1 176 ? 16.620 -5.081 -12.013 1.00 89.38 176 ILE A N 1
ATOM 1381 C CA . ILE A 1 176 ? 16.998 -4.884 -13.417 1.00 89.38 176 ILE A CA 1
ATOM 1382 C C . ILE A 1 176 ? 16.513 -3.556 -14.007 1.00 89.38 176 ILE A C 1
ATOM 1384 O O . ILE A 1 176 ? 17.113 -3.096 -14.976 1.00 89.38 176 ILE A O 1
ATOM 1388 N N . ALA A 1 177 ? 15.520 -2.907 -13.393 1.00 87.62 177 ALA A N 1
ATOM 1389 C CA . ALA A 1 177 ? 14.861 -1.692 -13.872 1.00 87.62 177 ALA A CA 1
ATOM 1390 C C . ALA A 1 177 ? 15.847 -0.573 -14.228 1.00 87.62 177 ALA A C 1
ATOM 1392 O O . ALA A 1 177 ? 15.744 0.037 -15.286 1.00 87.62 177 ALA A O 1
ATOM 1393 N N . HIS A 1 178 ? 16.862 -0.345 -13.388 1.00 88.38 178 HIS A N 1
ATOM 1394 C CA . HIS A 1 178 ? 17.872 0.679 -13.658 1.00 88.38 178 HIS A CA 1
ATOM 1395 C C . HIS A 1 178 ? 18.673 0.405 -14.940 1.00 88.38 178 HIS A C 1
ATOM 1397 O O . HIS A 1 178 ? 18.948 1.325 -15.703 1.00 88.38 178 HIS A O 1
ATOM 1403 N N . ARG A 1 179 ? 19.046 -0.857 -15.191 1.00 88.50 179 ARG A N 1
ATOM 1404 C CA . ARG A 1 179 ? 19.779 -1.231 -16.409 1.00 88.50 179 ARG A CA 1
ATOM 1405 C C . ARG A 1 179 ? 18.880 -1.207 -17.637 1.00 88.50 179 ARG A C 1
ATOM 1407 O O . ARG A 1 179 ? 19.336 -0.735 -18.665 1.00 88.50 179 ARG A O 1
ATOM 1414 N N . LEU A 1 180 ? 17.634 -1.658 -17.501 1.00 86.94 180 LEU A N 1
ATOM 1415 C CA . LEU A 1 180 ? 16.623 -1.609 -18.558 1.00 86.94 180 LEU A CA 1
ATOM 1416 C C . LEU A 1 180 ? 16.425 -0.162 -19.049 1.00 86.94 180 LEU A C 1
ATOM 1418 O O . LEU A 1 180 ? 16.547 0.115 -20.235 1.00 86.94 180 LEU A O 1
ATOM 1422 N N . PHE A 1 181 ? 16.286 0.772 -18.101 1.00 87.00 181 PHE A N 1
ATOM 1423 C CA . PHE A 1 181 ? 16.183 2.206 -18.371 1.00 87.00 181 PHE A CA 1
ATOM 1424 C C . PHE A 1 181 ? 17.429 2.789 -19.058 1.00 87.00 181 PHE A C 1
ATOM 1426 O O . PHE A 1 181 ? 17.299 3.558 -20.003 1.00 87.00 181 PHE A O 1
ATOM 1433 N N . LEU A 1 182 ? 18.640 2.429 -18.611 1.00 86.75 182 LEU A N 1
ATOM 1434 C CA . LEU A 1 182 ? 19.884 2.898 -19.243 1.00 86.75 182 LEU A CA 1
ATOM 1435 C C . LEU A 1 182 ? 20.099 2.327 -20.648 1.00 86.75 182 LEU A C 1
ATOM 1437 O O . LEU A 1 182 ? 20.687 2.998 -21.489 1.00 86.75 182 LEU A O 1
ATOM 1441 N N . ASP A 1 183 ? 19.666 1.088 -20.876 1.00 86.31 183 ASP A N 1
ATOM 1442 C CA . ASP A 1 183 ? 19.745 0.432 -22.180 1.00 86.31 183 ASP A CA 1
ATOM 1443 C C . ASP A 1 183 ? 18.629 0.932 -23.134 1.00 86.31 183 ASP A C 1
ATOM 1445 O O . ASP A 1 183 ? 18.671 0.616 -24.317 1.00 86.31 183 ASP A O 1
ATOM 1449 N N . GLY A 1 184 ? 17.667 1.736 -22.649 1.00 82.62 184 GLY A N 1
ATOM 1450 C CA . GLY A 1 184 ? 16.608 2.359 -23.455 1.00 82.62 184 GLY A CA 1
ATOM 1451 C C . GLY A 1 184 ? 15.474 1.418 -23.870 1.00 82.62 184 GLY A C 1
ATOM 1452 O O . GLY A 1 184 ? 14.690 1.770 -24.742 1.00 82.62 184 GLY A O 1
ATOM 1453 N N . VAL A 1 185 ? 15.394 0.239 -23.255 1.00 83.19 185 VAL A N 1
ATOM 1454 C CA . VAL A 1 185 ? 14.376 -0.782 -23.531 1.00 83.19 185 VAL A CA 1
ATOM 1455 C C . VAL A 1 185 ? 13.266 -0.618 -22.507 1.00 83.19 185 VAL A C 1
ATOM 1457 O O . VAL A 1 185 ? 13.555 -0.651 -21.310 1.00 83.19 185 VAL A O 1
ATOM 1460 N N . VAL A 1 186 ? 12.016 -0.436 -22.932 1.00 75.31 186 VAL A N 1
ATOM 1461 C CA . VAL A 1 186 ? 10.909 -0.203 -21.989 1.00 75.31 186 VAL A CA 1
ATOM 1462 C C . VAL A 1 186 ? 9.684 -1.057 -22.285 1.00 75.31 186 VAL A C 1
ATOM 1464 O O . VAL A 1 186 ? 9.071 -1.594 -21.353 1.00 75.31 186 VAL A O 1
ATOM 1467 N N . SER A 1 187 ? 9.365 -1.224 -23.562 1.00 81.62 187 SER A N 1
ATOM 1468 C CA . SER A 1 187 ? 8.221 -2.005 -24.018 1.00 81.62 187 SER A CA 1
ATOM 1469 C C . SER A 1 187 ? 8.667 -3.374 -24.509 1.00 81.62 187 SER A C 1
ATOM 1471 O O . SER A 1 187 ? 9.813 -3.583 -24.890 1.00 81.62 187 SER A O 1
ATOM 1473 N N . LEU A 1 188 ? 7.751 -4.335 -24.506 1.00 81.31 188 LEU A N 1
ATOM 1474 C CA . LEU A 1 188 ? 7.986 -5.662 -25.060 1.00 81.31 188 LEU A CA 1
ATOM 1475 C C . LEU A 1 188 ? 8.273 -5.585 -26.567 1.00 81.31 188 LEU A C 1
ATOM 1477 O O . LEU A 1 188 ? 9.116 -6.330 -27.057 1.00 81.31 188 LEU A O 1
ATOM 1481 N N . ASP A 1 189 ? 7.643 -4.633 -27.261 1.00 81.12 189 ASP A N 1
ATOM 1482 C CA . ASP A 1 189 ? 7.837 -4.365 -28.692 1.00 81.12 189 ASP A CA 1
ATOM 1483 C C . ASP A 1 189 ? 9.304 -4.062 -29.049 1.00 81.12 189 ASP A C 1
ATOM 1485 O O . ASP A 1 189 ? 9.751 -4.393 -30.139 1.00 81.12 189 ASP A O 1
ATOM 1489 N N . ASP A 1 190 ? 10.088 -3.524 -28.108 1.00 80.62 190 ASP A N 1
ATOM 1490 C CA . ASP A 1 190 ? 11.524 -3.257 -28.287 1.00 80.62 190 ASP A CA 1
ATOM 1491 C C . ASP A 1 190 ? 12.371 -4.544 -28.388 1.00 80.62 190 ASP A C 1
ATOM 1493 O O . ASP A 1 190 ? 13.537 -4.523 -28.792 1.00 80.62 190 ASP A O 1
ATOM 1497 N N . VAL A 1 191 ? 11.818 -5.671 -27.933 1.00 82.69 191 VAL A N 1
ATOM 1498 C CA . VAL A 1 191 ? 12.530 -6.943 -27.730 1.00 82.69 191 VAL A CA 1
ATOM 1499 C C . VAL A 1 191 ? 11.885 -8.086 -28.523 1.00 82.69 191 VAL A C 1
ATOM 1501 O O . VAL A 1 191 ? 12.442 -9.185 -28.567 1.00 82.69 191 VAL A O 1
ATOM 1504 N N . LEU A 1 192 ? 10.735 -7.854 -29.156 1.00 82.25 192 LEU A N 1
ATOM 1505 C CA . LEU A 1 192 ? 10.036 -8.831 -29.988 1.00 82.25 192 LEU A CA 1
ATOM 1506 C C . LEU A 1 192 ? 10.405 -8.692 -31.462 1.00 82.25 192 LEU A C 1
ATOM 1508 O O . LEU A 1 192 ? 10.742 -7.615 -31.941 1.00 82.25 192 LEU A O 1
ATOM 1512 N N . THR A 1 193 ? 10.377 -9.817 -32.176 1.00 78.50 193 THR A N 1
ATOM 1513 C CA . THR A 1 193 ? 10.437 -9.827 -33.643 1.00 78.50 193 THR A CA 1
ATOM 1514 C C . THR A 1 193 ? 9.229 -9.099 -34.225 1.00 78.50 193 THR A C 1
ATOM 1516 O O . THR A 1 193 ? 8.189 -9.055 -33.573 1.00 78.50 193 THR A O 1
ATOM 1519 N N . ASP A 1 194 ? 9.329 -8.615 -35.465 1.00 74.44 194 ASP A N 1
ATOM 1520 C CA . ASP A 1 194 ? 8.245 -7.895 -36.158 1.00 74.44 194 ASP A CA 1
ATOM 1521 C C . ASP A 1 194 ? 6.913 -8.677 -36.179 1.00 74.44 194 ASP A C 1
ATOM 1523 O O . ASP A 1 194 ? 5.836 -8.087 -36.157 1.00 74.44 194 ASP A O 1
ATOM 1527 N N . ASP A 1 195 ? 6.985 -10.012 -36.124 1.00 68.94 195 ASP A N 1
ATOM 1528 C CA . ASP A 1 195 ? 5.830 -10.917 -36.059 1.00 68.94 195 ASP A CA 1
ATOM 1529 C C . ASP A 1 195 ? 5.187 -11.027 -34.657 1.00 68.94 195 ASP A C 1
ATOM 1531 O O . ASP A 1 195 ? 4.177 -11.704 -34.479 1.00 68.94 195 ASP A O 1
ATOM 1535 N N . GLY A 1 196 ? 5.793 -10.440 -33.621 1.00 70.81 196 GLY A N 1
ATOM 1536 C CA . GLY A 1 196 ? 5.325 -10.465 -32.229 1.00 70.81 196 GLY A CA 1
ATOM 1537 C C . GLY A 1 196 ? 5.427 -11.819 -31.509 1.00 70.81 196 GLY A C 1
ATOM 1538 O O . GLY A 1 196 ? 5.120 -11.898 -30.322 1.00 70.81 196 GLY A O 1
ATOM 1539 N N . GLN A 1 197 ? 5.860 -12.887 -32.190 1.00 70.94 197 GLN A N 1
ATOM 1540 C CA . GLN A 1 197 ? 5.816 -14.256 -31.652 1.00 70.94 197 GLN A CA 1
ATOM 1541 C C . GLN A 1 197 ? 7.074 -14.704 -30.900 1.00 70.94 197 GLN A C 1
ATOM 1543 O O . GLN A 1 197 ? 7.021 -15.668 -30.137 1.00 70.94 197 GLN A O 1
ATOM 1548 N N . SER A 1 198 ? 8.218 -14.050 -31.113 1.00 77.69 198 SER A N 1
ATOM 1549 C CA . SER A 1 198 ? 9.495 -14.503 -30.558 1.00 77.69 198 SER A CA 1
ATOM 1550 C C . SER A 1 198 ? 10.365 -13.349 -30.070 1.00 77.69 198 SER A C 1
ATOM 1552 O O . SER A 1 198 ? 10.261 -12.221 -30.549 1.00 77.69 198 SER A O 1
ATOM 1554 N N . LEU A 1 199 ? 11.232 -13.631 -29.094 1.00 81.81 199 LEU A N 1
ATOM 1555 C CA . LEU A 1 199 ? 12.236 -12.671 -28.640 1.00 81.81 199 LEU A CA 1
ATOM 1556 C C . LEU A 1 199 ? 13.345 -12.537 -29.686 1.00 81.81 199 LEU A C 1
ATOM 1558 O O . LEU A 1 199 ? 13.891 -13.530 -30.171 1.00 81.81 199 LEU A O 1
ATOM 1562 N N . VAL A 1 200 ? 13.738 -11.299 -29.965 1.00 82.38 200 VAL A N 1
ATOM 1563 C CA . VAL A 1 200 ? 14.840 -10.976 -30.869 1.00 82.38 200 VAL A CA 1
ATOM 1564 C C . VAL A 1 200 ? 16.165 -11.509 -30.319 1.00 82.38 200 VAL A C 1
ATOM 1566 O O . VAL A 1 200 ? 16.443 -11.465 -29.117 1.00 82.38 200 VAL A O 1
ATOM 1569 N N . SER A 1 201 ? 17.031 -11.985 -31.219 1.00 84.69 201 SER A N 1
ATOM 1570 C CA . SER A 1 201 ? 18.388 -12.408 -30.864 1.00 84.69 201 SER A CA 1
ATOM 1571 C C . SER A 1 201 ? 19.163 -11.282 -30.173 1.00 84.69 201 SER A C 1
ATOM 1573 O O . SER A 1 201 ? 19.161 -10.130 -30.614 1.00 84.69 201 SER A O 1
ATOM 1575 N N . TRP A 1 202 ? 19.927 -11.636 -29.135 1.00 84.19 202 TRP A N 1
ATOM 1576 C CA . TRP A 1 202 ? 20.781 -10.692 -28.410 1.00 84.19 202 TRP A CA 1
ATOM 1577 C C . TRP A 1 202 ? 21.706 -9.887 -29.334 1.00 84.19 202 TRP A C 1
ATOM 1579 O O . TRP A 1 202 ? 21.959 -8.715 -29.077 1.00 84.19 202 TRP A O 1
ATOM 1589 N N . GLN A 1 203 ? 22.203 -10.493 -30.417 1.00 82.44 203 GLN A N 1
ATOM 1590 C CA . GLN A 1 203 ? 23.094 -9.820 -31.370 1.00 82.44 203 GLN A CA 1
ATOM 1591 C C . GLN A 1 203 ? 22.415 -8.635 -32.068 1.00 82.44 203 GLN A C 1
ATOM 1593 O O . GLN A 1 203 ? 23.043 -7.595 -32.280 1.00 82.44 203 GLN A O 1
ATOM 1598 N N . HIS A 1 204 ? 21.128 -8.777 -32.382 1.00 82.62 204 HIS A N 1
ATOM 1599 C CA . HIS A 1 204 ? 20.351 -7.723 -33.016 1.00 82.62 204 HIS A CA 1
ATOM 1600 C C . HIS A 1 204 ? 20.086 -6.595 -32.011 1.00 82.62 204 HIS A C 1
ATOM 1602 O O . HIS A 1 204 ? 20.461 -5.462 -32.281 1.00 82.62 204 HIS A O 1
ATOM 1608 N N . ILE A 1 205 ? 19.621 -6.906 -30.794 1.00 83.81 205 ILE A N 1
ATOM 1609 C CA . ILE A 1 205 ? 19.433 -5.911 -29.716 1.00 83.81 205 ILE A CA 1
ATOM 1610 C C . ILE A 1 205 ? 20.739 -5.162 -29.408 1.00 83.81 205 ILE A C 1
ATOM 1612 O O . ILE A 1 205 ? 20.759 -3.939 -29.279 1.00 83.81 205 ILE A O 1
ATOM 1616 N N . HIS A 1 206 ? 21.856 -5.887 -29.321 1.00 84.81 206 HIS A N 1
ATOM 1617 C CA . HIS A 1 206 ? 23.176 -5.310 -29.076 1.00 84.81 206 HIS A CA 1
ATOM 1618 C C . HIS A 1 206 ? 23.571 -4.296 -30.159 1.00 84.81 206 HIS A C 1
ATOM 1620 O O . HIS A 1 206 ? 24.166 -3.265 -29.846 1.00 84.81 206 HIS A O 1
ATOM 1626 N N . THR A 1 207 ? 23.224 -4.573 -31.417 1.00 84.69 207 THR A N 1
ATOM 1627 C CA . THR A 1 207 ? 23.493 -3.683 -32.554 1.00 84.69 207 THR A CA 1
ATOM 1628 C C . THR A 1 207 ? 22.550 -2.483 -32.560 1.00 84.69 207 THR A C 1
ATOM 1630 O O . THR A 1 207 ? 23.016 -1.347 -32.648 1.00 84.69 207 THR A O 1
ATOM 1633 N N . THR A 1 208 ? 21.249 -2.720 -32.387 1.00 84.62 208 THR A N 1
ATOM 1634 C CA . THR A 1 208 ? 20.191 -1.699 -32.410 1.00 84.62 208 THR A CA 1
ATOM 1635 C C . THR A 1 208 ? 20.391 -0.649 -31.320 1.00 84.62 208 THR A C 1
ATOM 1637 O O . THR A 1 208 ? 20.418 0.547 -31.606 1.00 84.62 208 THR A O 1
ATOM 1640 N N . TYR A 1 209 ? 20.651 -1.082 -30.084 1.00 84.19 209 TYR A N 1
ATOM 1641 C CA . TYR A 1 209 ? 20.850 -0.187 -28.938 1.00 84.19 209 TYR A CA 1
ATOM 1642 C C . TYR A 1 209 ? 22.326 0.166 -28.688 1.00 84.19 209 TYR A C 1
ATOM 1644 O O . TYR A 1 209 ? 22.649 0.814 -27.693 1.00 84.19 209 TYR A O 1
ATOM 1652 N N . LYS A 1 210 ? 23.244 -0.254 -29.575 1.00 86.12 210 LYS A N 1
ATOM 1653 C CA . LYS A 1 210 ? 24.701 -0.018 -29.469 1.00 86.12 210 LYS A CA 1
ATOM 1654 C C . LYS A 1 210 ? 25.254 -0.354 -28.078 1.00 86.12 210 LYS A C 1
ATOM 1656 O O . LYS A 1 210 ? 26.074 0.378 -27.510 1.00 86.12 210 LYS A O 1
ATOM 1661 N N . LEU A 1 211 ? 24.777 -1.458 -27.510 1.00 85.25 211 LEU A N 1
ATOM 1662 C CA . LEU A 1 211 ? 25.141 -1.875 -26.162 1.00 85.25 211 LEU A CA 1
ATOM 1663 C C . LEU A 1 211 ? 26.603 -2.331 -26.140 1.00 85.25 211 LEU A C 1
ATOM 1665 O O . LEU A 1 211 ? 27.145 -2.791 -27.138 1.00 85.25 211 LEU A O 1
ATOM 1669 N N . LYS A 1 212 ? 27.263 -2.195 -24.987 1.00 79.38 212 LYS A N 1
ATOM 1670 C CA . LYS A 1 212 ? 28.624 -2.706 -24.768 1.00 79.38 212 LYS A CA 1
ATOM 1671 C C . LYS A 1 212 ? 28.625 -3.774 -23.679 1.00 79.38 212 LYS A C 1
ATOM 1673 O O . LYS A 1 212 ? 28.011 -3.593 -22.617 1.00 79.38 212 LYS A O 1
ATOM 1678 N N . GLY A 1 213 ? 29.386 -4.841 -23.917 1.00 81.81 213 GLY A N 1
ATOM 1679 C CA . GLY A 1 213 ? 29.688 -5.882 -22.936 1.00 81.81 213 GLY A CA 1
ATOM 1680 C C . GLY A 1 213 ? 28.831 -7.151 -23.064 1.00 81.81 213 GLY A C 1
ATOM 1681 O O . GLY A 1 213 ? 28.206 -7.382 -24.096 1.00 81.81 213 GLY A O 1
ATOM 1682 N N . PRO A 1 214 ? 28.830 -8.010 -22.028 1.00 86.12 214 PRO A N 1
ATOM 1683 C CA . PRO A 1 214 ? 28.171 -9.312 -22.073 1.00 86.12 214 PRO A CA 1
ATOM 1684 C C . PRO A 1 214 ? 26.640 -9.200 -22.049 1.00 86.12 214 PRO A C 1
ATOM 1686 O O . PRO A 1 214 ? 26.079 -8.158 -21.699 1.00 86.12 214 PRO A O 1
ATOM 1689 N N . VAL A 1 215 ? 25.974 -10.323 -22.348 1.00 86.06 215 VAL A N 1
ATOM 1690 C CA . VAL A 1 215 ? 24.508 -10.462 -22.309 1.00 86.06 215 VAL A CA 1
ATOM 1691 C C . VAL A 1 215 ? 23.943 -9.938 -20.991 1.00 86.06 215 VAL A C 1
ATOM 1693 O O . VAL A 1 215 ? 24.329 -10.392 -19.903 1.00 86.06 215 VAL A O 1
ATOM 1696 N N . ARG A 1 216 ? 23.006 -8.992 -21.092 1.00 87.75 216 ARG A N 1
ATOM 1697 C CA . ARG A 1 216 ? 22.405 -8.318 -19.939 1.00 87.75 216 ARG A CA 1
ATOM 1698 C C . ARG A 1 216 ? 21.555 -9.272 -19.110 1.00 87.75 216 ARG A C 1
ATOM 1700 O O . ARG A 1 216 ? 20.933 -10.202 -19.615 1.00 87.75 216 ARG A O 1
ATOM 1707 N N . ARG A 1 217 ? 21.495 -9.007 -17.803 1.00 87.69 217 ARG A N 1
ATOM 1708 C CA . ARG A 1 217 ? 20.703 -9.808 -16.862 1.00 87.69 217 ARG A CA 1
ATOM 1709 C C . ARG A 1 217 ? 19.211 -9.776 -17.191 1.00 87.69 217 ARG A C 1
ATOM 1711 O O . ARG A 1 217 ? 18.587 -10.824 -17.137 1.00 87.69 217 ARG A O 1
ATOM 1718 N N . TRP A 1 218 ? 18.669 -8.610 -17.547 1.00 88.44 218 TRP A N 1
ATOM 1719 C CA . TRP A 1 218 ? 17.250 -8.471 -17.888 1.00 88.44 218 TRP A CA 1
ATOM 1720 C C . TRP A 1 218 ? 16.864 -9.360 -19.075 1.00 88.44 218 TRP A C 1
ATOM 1722 O O . TRP A 1 218 ? 15.874 -10.074 -18.992 1.00 88.44 218 TRP A O 1
ATOM 1732 N N . PHE A 1 219 ? 17.710 -9.421 -20.108 1.00 87.06 219 PHE A N 1
ATOM 1733 C CA . PHE A 1 219 ? 17.485 -10.280 -21.268 1.00 87.06 219 PHE A CA 1
ATOM 1734 C C . PHE A 1 219 ? 17.504 -11.764 -20.885 1.00 87.06 219 PHE A C 1
ATOM 1736 O O . PHE A 1 219 ? 16.634 -12.521 -21.294 1.00 87.06 219 PHE A O 1
ATOM 1743 N N . LYS A 1 220 ? 18.437 -12.185 -20.018 1.00 88.25 220 LYS A N 1
ATOM 1744 C CA . LYS A 1 220 ? 18.462 -13.567 -19.506 1.00 88.25 220 LYS A CA 1
ATOM 1745 C C . LYS A 1 220 ? 17.189 -13.935 -18.742 1.00 88.25 220 LYS A C 1
ATOM 1747 O O . LYS A 1 220 ? 16.743 -15.069 -18.855 1.00 88.25 220 LYS A O 1
ATOM 1752 N N . GLU A 1 221 ? 16.633 -13.020 -17.947 1.00 86.75 221 GLU A N 1
ATOM 1753 C CA . GLU A 1 221 ? 15.371 -13.278 -17.239 1.00 86.75 221 GLU A CA 1
ATOM 1754 C C . GLU A 1 221 ? 14.184 -13.362 -18.211 1.00 86.75 221 GLU A C 1
ATOM 1756 O O . GLU A 1 221 ? 13.347 -14.243 -18.046 1.00 86.75 221 GLU A O 1
ATOM 1761 N N . LEU A 1 222 ? 14.148 -12.536 -19.264 1.00 85.44 222 LEU A N 1
ATOM 1762 C CA . LEU A 1 222 ? 13.129 -12.639 -20.318 1.00 85.44 222 LEU A CA 1
ATOM 1763 C C . LEU A 1 222 ? 13.210 -13.963 -21.083 1.00 85.44 222 LEU A C 1
ATOM 1765 O O . LEU A 1 222 ? 12.189 -14.612 -21.282 1.00 85.44 222 LEU A O 1
ATOM 1769 N N . VAL A 1 223 ? 14.417 -14.403 -21.450 1.00 85.19 223 VAL A N 1
ATOM 1770 C CA . VAL A 1 223 ? 14.623 -15.692 -22.130 1.00 85.19 223 VAL A CA 1
ATOM 1771 C C . VAL A 1 223 ? 14.107 -16.849 -21.279 1.00 85.19 223 VAL A C 1
ATOM 1773 O O . VAL A 1 223 ? 13.441 -17.728 -21.812 1.00 85.19 223 VAL A O 1
ATOM 1776 N N . LYS A 1 224 ? 14.347 -16.839 -19.958 1.00 85.50 224 LYS A N 1
ATOM 1777 C CA . LYS A 1 224 ? 13.809 -17.875 -19.059 1.00 85.50 224 LYS A CA 1
ATOM 1778 C C . LYS A 1 224 ? 12.285 -17.939 -19.107 1.00 85.50 224 LYS A C 1
ATOM 1780 O O . LYS A 1 224 ? 11.740 -19.037 -19.131 1.00 85.50 224 LYS A O 1
ATOM 1785 N N . ILE A 1 225 ? 11.621 -16.783 -19.126 1.00 80.62 225 ILE A N 1
ATOM 1786 C CA . ILE A 1 225 ? 10.157 -16.684 -19.177 1.00 80.62 225 ILE A CA 1
ATOM 1787 C C . ILE A 1 225 ? 9.628 -17.180 -20.520 1.00 80.62 225 ILE A C 1
ATOM 1789 O O . ILE A 1 225 ? 8.719 -17.997 -20.540 1.00 80.62 225 ILE A O 1
ATOM 1793 N N . ALA A 1 226 ? 10.246 -16.770 -21.626 1.00 74.00 226 ALA A N 1
ATOM 1794 C CA . ALA A 1 226 ? 9.871 -17.242 -22.957 1.00 74.00 226 ALA A CA 1
ATOM 1795 C C . ALA A 1 226 ? 10.158 -18.742 -23.174 1.00 74.00 226 ALA A C 1
ATOM 1797 O O . ALA A 1 226 ? 9.508 -19.379 -23.993 1.00 74.00 226 ALA A O 1
ATOM 1798 N N . SER A 1 227 ? 11.126 -19.313 -22.448 1.00 60.47 227 SER A N 1
ATOM 1799 C CA . SER A 1 227 ? 11.473 -20.741 -22.508 1.00 60.47 227 SER A CA 1
ATOM 1800 C C . SER A 1 227 ? 10.666 -21.640 -21.563 1.00 60.47 227 SER A C 1
ATOM 1802 O O . SER A 1 227 ? 10.850 -22.857 -21.586 1.00 60.47 227 SER A O 1
ATOM 1804 N N . LEU A 1 228 ? 9.816 -21.073 -20.700 1.00 50.09 228 LEU A N 1
ATOM 1805 C CA . LEU A 1 228 ? 8.933 -21.862 -19.843 1.00 50.09 228 LEU A CA 1
ATOM 1806 C C . LEU A 1 228 ? 7.804 -22.454 -20.706 1.00 50.09 228 LEU A C 1
ATOM 1808 O O . LEU A 1 228 ? 7.163 -21.703 -21.442 1.00 50.09 228 LEU A O 1
ATOM 1812 N N . PRO A 1 229 ? 7.531 -23.773 -20.642 1.00 36.66 229 PRO A N 1
ATOM 1813 C CA . PRO A 1 229 ? 6.336 -24.319 -21.273 1.00 36.66 229 PRO A CA 1
ATOM 1814 C C . PRO A 1 229 ? 5.092 -23.662 -20.652 1.00 36.66 229 PRO A C 1
ATOM 1816 O O . PRO A 1 229 ? 5.125 -23.323 -19.461 1.00 36.66 229 PRO A O 1
ATOM 1819 N N . PRO A 1 230 ? 4.003 -23.474 -21.424 1.00 38.41 230 PRO A N 1
ATOM 1820 C CA . PRO A 1 230 ? 2.765 -22.929 -20.883 1.00 38.41 230 PRO A CA 1
ATOM 1821 C C . PRO A 1 230 ? 2.331 -23.758 -19.664 1.00 38.41 230 PRO A C 1
ATOM 1823 O O . PRO A 1 230 ? 2.547 -24.977 -19.654 1.00 38.41 230 PRO A O 1
ATOM 1826 N N . PRO A 1 231 ? 1.763 -23.129 -18.617 1.00 34.59 231 PRO A N 1
ATOM 1827 C CA . PRO A 1 231 ? 1.264 -23.868 -17.470 1.00 34.59 231 PRO A CA 1
ATOM 1828 C C . PRO A 1 231 ? 0.273 -24.919 -17.973 1.00 34.59 231 PRO A C 1
ATOM 1830 O O . PRO A 1 231 ? -0.686 -24.592 -18.665 1.00 34.59 231 PRO A O 1
ATOM 1833 N N . VAL A 1 232 ? 0.555 -26.186 -17.666 1.00 34.62 232 VAL A N 1
ATOM 1834 C CA . VAL A 1 232 ? -0.314 -27.318 -17.989 1.00 34.62 232 VAL A CA 1
ATOM 1835 C C . VAL A 1 232 ? -1.653 -27.069 -17.304 1.00 34.62 232 VAL A C 1
ATOM 1837 O O . VAL A 1 232 ? -1.778 -27.219 -16.089 1.00 34.62 232 VAL A O 1
ATOM 1840 N N . GLU A 1 233 ? -2.635 -26.635 -18.089 1.00 32.03 233 GLU A N 1
ATOM 1841 C CA . GLU A 1 233 ? -4.016 -26.492 -17.662 1.00 32.03 233 GLU A CA 1
ATOM 1842 C C . GLU A 1 233 ? -4.550 -27.868 -17.254 1.00 32.03 233 GLU A C 1
ATOM 1844 O O . GLU A 1 233 ? -4.642 -28.803 -18.054 1.00 32.03 233 GLU A O 1
ATOM 1849 N N . VAL A 1 234 ? -4.920 -28.000 -15.983 1.00 32.69 234 VAL A N 1
ATOM 1850 C CA . VAL A 1 234 ? -5.792 -29.083 -15.544 1.00 32.69 234 VAL A CA 1
ATOM 1851 C C . VAL A 1 234 ? -7.201 -28.720 -16.020 1.00 32.69 234 VAL A C 1
ATOM 1853 O O . VAL A 1 234 ? -7.834 -27.861 -15.423 1.00 32.69 234 VAL A O 1
ATOM 1856 N N . SER A 1 235 ? -7.612 -29.339 -17.135 1.00 26.89 235 SER A N 1
ATOM 1857 C CA . SER A 1 235 ? -8.966 -29.818 -17.498 1.00 26.89 235 SER A CA 1
ATOM 1858 C C . SER A 1 235 ? -10.171 -29.003 -16.959 1.00 26.89 235 SER A C 1
ATOM 1860 O O . SER A 1 235 ? -10.360 -28.911 -15.755 1.00 26.89 235 SER A O 1
ATOM 1862 N N . ALA A 1 236 ? -11.112 -28.473 -17.744 1.00 28.17 236 ALA A N 1
ATOM 1863 C CA . ALA A 1 236 ? -11.552 -28.826 -19.085 1.00 28.17 236 ALA A CA 1
ATOM 1864 C C . ALA A 1 236 ? -12.350 -27.677 -19.735 1.00 28.17 236 ALA A C 1
ATOM 1866 O O . ALA A 1 236 ? -12.993 -26.874 -19.059 1.00 28.17 236 ALA A O 1
ATOM 1867 N N . THR A 1 237 ? -12.428 -27.762 -21.066 1.00 27.12 237 THR A N 1
ATOM 1868 C CA . THR A 1 237 ? -13.345 -27.084 -22.002 1.00 27.12 237 THR A CA 1
ATOM 1869 C C . THR A 1 237 ? -13.001 -25.650 -22.432 1.00 27.12 237 THR A C 1
ATOM 1871 O O . THR A 1 237 ? -13.548 -24.671 -21.947 1.00 27.12 237 THR A O 1
ATOM 1874 N N . ALA A 1 238 ? -12.164 -25.618 -23.479 1.00 29.03 238 ALA A N 1
ATOM 1875 C CA . ALA A 1 238 ? -12.094 -24.638 -24.565 1.00 29.03 238 ALA A CA 1
ATOM 1876 C C . ALA A 1 238 ? -11.662 -23.202 -24.222 1.00 29.03 238 ALA A C 1
ATOM 1878 O O . ALA A 1 238 ? -12.486 -22.298 -24.133 1.00 29.03 238 ALA A O 1
ATOM 1879 N N . VAL A 1 239 ? -10.345 -22.967 -24.238 1.00 24.80 239 VAL A N 1
ATOM 1880 C CA . VAL A 1 239 ? -9.790 -21.679 -24.674 1.00 24.80 239 VAL A CA 1
ATOM 1881 C C . VAL A 1 239 ? -8.723 -21.949 -25.732 1.00 24.80 239 VAL A C 1
ATOM 1883 O O . VAL A 1 239 ? -7.620 -22.411 -25.457 1.00 24.80 239 VAL A O 1
ATOM 1886 N N . VAL A 1 240 ? -9.102 -21.695 -26.982 1.00 25.59 240 VAL A N 1
ATOM 1887 C CA . VAL A 1 240 ? -8.166 -21.478 -28.084 1.00 25.59 240 VAL A CA 1
ATOM 1888 C C . VAL A 1 240 ? -7.370 -20.225 -27.737 1.00 25.59 240 VAL A C 1
ATOM 1890 O O . VAL A 1 240 ? -7.962 -19.212 -27.366 1.00 25.59 240 VAL A O 1
ATOM 1893 N N . VAL A 1 241 ? -6.044 -20.296 -27.853 1.00 30.20 241 VAL A N 1
ATOM 1894 C CA . VAL A 1 241 ? -5.159 -19.126 -27.842 1.00 30.20 241 VAL A CA 1
ATOM 1895 C C . VAL A 1 241 ? -5.680 -18.162 -28.907 1.00 30.20 241 VAL A C 1
ATOM 1897 O O . VAL A 1 241 ? -5.523 -18.406 -30.102 1.00 30.20 241 VAL A O 1
ATOM 1900 N N . ALA A 1 242 ? -6.407 -17.132 -28.479 1.00 27.27 242 ALA A N 1
ATOM 1901 C CA . ALA A 1 242 ? -7.104 -16.248 -29.392 1.00 27.27 242 ALA A CA 1
ATOM 1902 C C . ALA A 1 242 ? -6.119 -15.239 -29.982 1.00 27.27 242 ALA A C 1
ATOM 1904 O O . ALA A 1 242 ? -5.584 -14.372 -29.290 1.00 27.27 242 ALA A O 1
ATOM 1905 N N . ASN A 1 243 ? -5.912 -15.407 -31.285 1.00 27.67 243 ASN A N 1
ATOM 1906 C CA . ASN A 1 243 ? -5.527 -14.389 -32.246 1.00 27.67 243 ASN A CA 1
ATOM 1907 C C . ASN A 1 243 ? -6.064 -13.001 -31.868 1.00 27.67 243 ASN A C 1
ATOM 1909 O O . ASN A 1 243 ? -7.236 -12.838 -31.525 1.00 27.67 243 ASN A O 1
ATOM 1913 N N . VAL A 1 244 ? -5.217 -11.986 -32.020 1.00 27.70 244 VAL A N 1
ATOM 1914 C CA . VAL A 1 244 ? -5.666 -10.597 -32.122 1.00 27.70 244 VAL A CA 1
ATOM 1915 C C . VAL A 1 244 ? -6.286 -10.428 -33.510 1.00 27.70 244 VAL A C 1
ATOM 1917 O O . VAL A 1 244 ? -5.611 -10.043 -34.460 1.00 27.70 244 VAL A O 1
ATOM 1920 N N . ASP A 1 245 ? -7.569 -10.762 -33.636 1.00 23.42 245 ASP A N 1
ATOM 1921 C CA . ASP A 1 245 ? -8.369 -10.403 -34.803 1.00 23.42 245 ASP A CA 1
ATOM 1922 C C . ASP A 1 245 ? -8.795 -8.934 -34.683 1.00 23.42 245 ASP A C 1
ATOM 1924 O O . ASP A 1 245 ? -9.611 -8.546 -33.844 1.00 23.42 245 ASP A O 1
ATOM 1928 N N . VAL A 1 246 ? -8.220 -8.097 -35.546 1.00 27.28 246 VAL A N 1
ATOM 1929 C CA . VAL A 1 246 ? -8.683 -6.731 -35.796 1.00 27.28 246 VAL A CA 1
ATOM 1930 C C . VAL A 1 246 ? -9.980 -6.820 -36.600 1.00 27.28 246 VAL A C 1
ATOM 1932 O O . VAL A 1 246 ? -9.956 -6.968 -37.821 1.00 27.28 246 VAL A O 1
ATOM 1935 N N . VAL A 1 247 ? -11.124 -6.708 -35.925 1.00 25.22 247 VAL A N 1
ATOM 1936 C CA . VAL A 1 247 ? -12.419 -6.511 -36.588 1.00 25.22 247 VAL A CA 1
ATOM 1937 C C . VAL A 1 247 ? -12.673 -5.011 -36.743 1.00 25.22 247 VAL A C 1
ATOM 1939 O O . VAL A 1 247 ? -13.006 -4.297 -35.800 1.00 25.22 247 VAL A O 1
ATOM 1942 N N . LEU A 1 248 ? -12.487 -4.534 -37.974 1.00 27.98 248 LEU A N 1
ATOM 1943 C CA . LEU A 1 248 ? -13.000 -3.260 -38.474 1.00 27.98 248 LEU A CA 1
ATOM 1944 C C . LEU A 1 248 ? -14.522 -3.369 -38.656 1.00 27.98 248 LEU A C 1
ATOM 1946 O O . LEU A 1 248 ? -14.974 -3.917 -39.660 1.00 27.98 248 LEU A O 1
ATOM 1950 N N . GLU A 1 249 ? -15.312 -2.777 -37.760 1.00 24.77 249 GLU A N 1
ATOM 1951 C CA . GLU A 1 249 ? -16.717 -2.467 -38.047 1.00 24.77 249 GLU A CA 1
ATOM 1952 C C . GLU A 1 249 ? -16.908 -0.980 -38.374 1.00 24.77 249 GLU A C 1
ATOM 1954 O O . GLU A 1 249 ? -16.498 -0.068 -37.655 1.00 24.77 249 GLU A O 1
ATOM 1959 N N . LYS A 1 250 ? -17.519 -0.743 -39.538 1.00 23.77 250 LYS A N 1
ATOM 1960 C CA . LYS A 1 250 ? -17.884 0.568 -40.076 1.00 23.77 250 LYS A CA 1
ATOM 1961 C C . LYS A 1 250 ? -19.281 0.987 -39.591 1.00 23.77 250 LYS A C 1
ATOM 1963 O O . LYS A 1 250 ? -20.237 0.295 -39.916 1.00 23.77 250 LYS A O 1
ATOM 1968 N N . ARG A 1 251 ? -19.357 2.250 -39.125 1.00 27.33 251 ARG A N 1
ATOM 1969 C CA . ARG A 1 251 ? -20.441 3.265 -39.309 1.00 27.33 251 ARG A CA 1
ATOM 1970 C C . ARG A 1 251 ? -21.751 3.068 -38.499 1.00 27.33 251 ARG A C 1
ATOM 1972 O O . ARG A 1 251 ? -22.076 1.929 -38.211 1.00 27.33 251 ARG A O 1
ATOM 1979 N N . PRO A 1 252 ? -22.531 4.136 -38.160 1.00 26.17 252 PRO A N 1
ATOM 1980 C CA . PRO A 1 252 ? -22.766 5.334 -38.980 1.00 26.17 252 PRO A CA 1
ATOM 1981 C C . PRO A 1 252 ? -22.793 6.712 -38.284 1.00 26.17 252 PRO A C 1
ATOM 1983 O O . PRO A 1 252 ? -22.856 6.873 -37.073 1.00 26.17 252 PRO A O 1
ATOM 1986 N N . THR A 1 253 ? -22.753 7.717 -39.154 1.00 25.50 253 THR A N 1
ATOM 1987 C CA . THR A 1 253 ? -23.001 9.145 -38.956 1.00 25.50 253 THR A CA 1
ATOM 1988 C C . THR A 1 253 ? -24.442 9.406 -38.499 1.00 25.50 253 THR A C 1
ATOM 1990 O O . THR A 1 253 ? -25.353 9.022 -39.225 1.00 25.50 253 THR A O 1
ATOM 1993 N N . VAL A 1 254 ? -24.656 10.133 -37.394 1.00 26.84 254 VAL A N 1
ATOM 1994 C CA . VAL A 1 254 ? -25.873 10.941 -37.158 1.00 26.84 254 VAL A CA 1
ATOM 1995 C C . VAL A 1 254 ? -25.496 12.203 -36.371 1.00 26.84 254 VAL A C 1
ATOM 1997 O O . VAL A 1 254 ? -24.777 12.143 -35.377 1.00 26.84 254 VAL A O 1
ATOM 2000 N N . SER A 1 255 ? -25.965 13.342 -36.876 1.00 24.19 255 SER A N 1
ATOM 2001 C CA . SER A 1 255 ? -25.800 14.705 -36.363 1.00 24.19 255 SER A CA 1
ATOM 2002 C C . SER A 1 255 ? -26.937 15.113 -35.409 1.00 24.19 255 SER A C 1
ATOM 2004 O O . SER A 1 255 ? -28.069 14.697 -35.628 1.00 24.19 255 SER A O 1
ATOM 2006 N N . GLY A 1 256 ? -26.655 16.042 -34.479 1.00 23.70 256 GLY A N 1
ATOM 2007 C CA . GLY A 1 256 ? -27.637 16.837 -33.702 1.00 23.70 256 GLY A CA 1
ATOM 2008 C C . GLY A 1 256 ? -28.260 16.090 -32.510 1.00 23.70 256 GLY A C 1
ATOM 2009 O O . GLY A 1 256 ? -28.482 14.895 -32.596 1.00 23.70 256 GLY A O 1
ATOM 2010 N N . SER A 1 257 ? -28.571 16.676 -31.353 1.00 23.98 257 SER A N 1
ATOM 2011 C CA . SER A 1 257 ? -28.743 18.070 -30.926 1.00 23.98 257 SER A CA 1
ATOM 2012 C C . SER A 1 257 ? -28.747 18.142 -29.384 1.00 23.98 257 SER A C 1
ATOM 2014 O O . SER A 1 257 ? -28.972 17.132 -28.723 1.0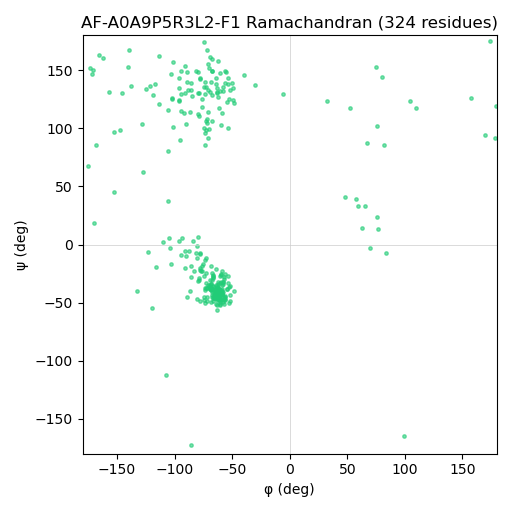0 23.98 257 SER A O 1
ATOM 2016 N N . LEU A 1 258 ? -28.542 19.349 -28.835 1.00 26.09 258 LEU A N 1
ATOM 2017 C CA . LEU A 1 258 ? -28.862 19.756 -27.455 1.00 26.09 258 LEU A CA 1
ATOM 2018 C C . LEU A 1 258 ? -30.198 19.180 -26.949 1.00 26.09 258 LEU A C 1
ATOM 2020 O O . LEU A 1 258 ? -31.154 19.162 -27.721 1.00 26.09 258 LEU A O 1
ATOM 2024 N N . LEU A 1 259 ? -30.278 18.870 -25.648 1.00 28.42 259 LEU A N 1
ATOM 2025 C CA . LEU A 1 259 ? -31.279 19.415 -24.713 1.00 28.42 259 LEU A CA 1
ATOM 2026 C C . LEU A 1 259 ? -30.959 19.023 -23.256 1.00 28.42 259 LEU A C 1
ATOM 2028 O O . LEU A 1 259 ? -30.314 18.014 -22.985 1.00 28.42 259 LEU A O 1
ATOM 2032 N N . GLU A 1 260 ? -31.378 19.910 -22.360 1.00 25.80 260 GLU A N 1
ATOM 2033 C CA . GLU A 1 260 ? -31.152 19.965 -20.916 1.00 25.80 260 GLU A CA 1
ATOM 2034 C C . GLU A 1 260 ? -31.963 18.939 -20.093 1.00 25.80 260 GLU A C 1
ATOM 2036 O O . GLU A 1 260 ? -32.898 18.317 -20.587 1.00 25.80 260 GLU A O 1
ATOM 2041 N N . GLU A 1 261 ? -31.640 18.929 -18.792 1.00 26.91 261 GLU A N 1
ATOM 2042 C CA . GLU A 1 261 ? -32.521 18.770 -17.619 1.00 26.91 261 GLU A CA 1
ATOM 2043 C C . GLU A 1 261 ? -32.473 17.479 -16.768 1.00 26.91 261 GLU A C 1
ATOM 2045 O O . GLU A 1 261 ? -32.935 16.409 -17.149 1.00 26.91 261 GLU A O 1
ATOM 2050 N N . LYS A 1 262 ? -32.080 17.735 -15.505 1.00 26.28 262 LYS A N 1
ATOM 2051 C CA . LYS A 1 262 ? -32.760 17.424 -14.229 1.00 26.28 262 LYS A CA 1
ATOM 2052 C C . LYS A 1 262 ? -32.273 16.268 -13.347 1.00 26.28 262 LYS A C 1
ATOM 2054 O O . LYS A 1 262 ? -32.271 15.095 -13.699 1.00 26.28 262 LYS A O 1
ATOM 2059 N N . ASP A 1 263 ? -31.974 16.697 -12.119 1.00 25.62 263 ASP A N 1
ATOM 2060 C CA . ASP A 1 263 ? -31.799 15.963 -10.871 1.00 25.62 263 ASP A CA 1
ATOM 2061 C C . ASP A 1 263 ? -32.949 14.997 -10.554 1.00 25.62 263 ASP A C 1
ATOM 2063 O O . ASP A 1 263 ? -34.118 15.382 -10.625 1.00 25.62 263 ASP A O 1
ATOM 2067 N N . SER A 1 264 ? -32.612 13.796 -10.063 1.00 28.88 264 SER A N 1
ATOM 2068 C CA . SER A 1 264 ? -33.219 13.160 -8.873 1.00 28.88 264 SER A CA 1
ATOM 2069 C C . SER A 1 264 ? -32.492 11.848 -8.491 1.00 28.88 264 SER A C 1
ATOM 2071 O O . SER A 1 264 ? -31.908 11.201 -9.359 1.00 28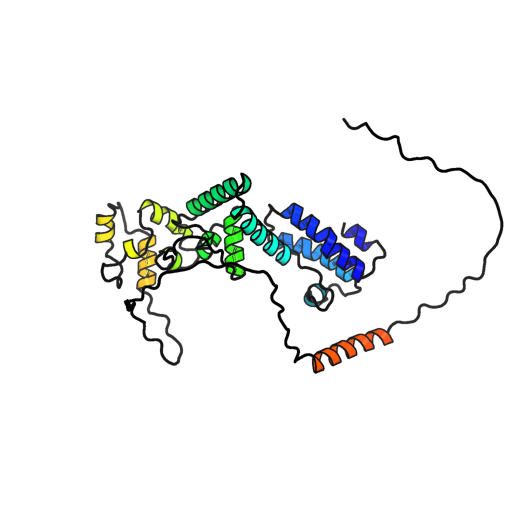.88 264 SER A O 1
ATOM 2073 N N . PRO A 1 265 ? -32.490 11.447 -7.200 1.00 27.09 265 PRO A N 1
ATOM 2074 C CA . PRO A 1 265 ? -31.563 10.458 -6.641 1.00 27.09 265 PRO A CA 1
ATOM 2075 C C . PRO A 1 265 ? -32.050 9.002 -6.738 1.00 27.09 265 PRO A C 1
ATOM 2077 O O . PRO A 1 265 ? -33.237 8.703 -6.621 1.00 27.09 265 PRO A O 1
ATOM 2080 N N . ILE A 1 266 ? -31.092 8.084 -6.877 1.00 25.78 266 ILE A N 1
ATOM 2081 C CA . ILE A 1 266 ? -31.287 6.631 -6.967 1.00 25.78 266 ILE A CA 1
ATOM 2082 C C . ILE A 1 266 ? -31.599 6.049 -5.574 1.00 25.78 266 ILE A C 1
ATOM 2084 O O . ILE A 1 266 ? -30.768 6.109 -4.667 1.00 25.78 266 ILE A O 1
ATOM 2088 N N . GLN A 1 267 ? -32.786 5.453 -5.415 1.00 22.48 267 GLN A N 1
ATOM 2089 C CA . GLN A 1 267 ? -33.120 4.543 -4.312 1.00 22.48 267 GLN A CA 1
ATOM 2090 C C . GLN A 1 267 ? -32.658 3.122 -4.667 1.00 22.48 267 GLN A C 1
ATOM 2092 O O . GLN A 1 267 ? -33.015 2.606 -5.722 1.00 22.48 267 GLN A O 1
ATOM 2097 N N . ILE A 1 268 ? -31.895 2.479 -3.779 1.00 29.20 268 ILE A N 1
ATOM 2098 C CA . ILE A 1 268 ? -31.533 1.058 -3.885 1.00 29.20 268 ILE A CA 1
ATOM 2099 C C . ILE A 1 268 ? -32.357 0.294 -2.842 1.00 29.20 268 ILE A C 1
ATOM 2101 O O . ILE A 1 268 ? -32.215 0.531 -1.642 1.00 29.20 268 ILE A O 1
ATOM 2105 N N . GLN A 1 269 ? -33.238 -0.588 -3.316 1.00 23.08 269 GLN A N 1
ATOM 2106 C CA . GLN A 1 269 ? -33.969 -1.566 -2.508 1.00 23.08 269 GLN A CA 1
ATOM 2107 C C . GLN A 1 269 ? -33.019 -2.703 -2.099 1.00 23.08 269 GLN A C 1
ATOM 2109 O O . GLN A 1 269 ? -32.245 -3.184 -2.923 1.00 23.08 269 GLN A O 1
ATOM 2114 N N . TYR A 1 270 ? -33.068 -3.119 -0.832 1.00 29.89 270 TYR A N 1
ATOM 2115 C CA . TYR A 1 270 ? -32.395 -4.324 -0.346 1.00 29.89 270 TYR A CA 1
ATOM 2116 C C . TYR A 1 270 ? -33.403 -5.476 -0.346 1.00 29.89 270 TYR A C 1
ATOM 2118 O O . TYR A 1 270 ? -34.456 -5.361 0.278 1.00 29.89 270 TYR A O 1
ATOM 2126 N N . GLU A 1 271 ? -33.077 -6.563 -1.043 1.00 32.09 271 GLU A N 1
ATOM 2127 C CA . GLU A 1 271 ? -33.767 -7.848 -0.917 1.00 32.09 271 GLU A CA 1
ATOM 2128 C C . GLU A 1 271 ? -33.402 -8.468 0.444 1.00 32.09 271 GLU A C 1
ATOM 2130 O O . GLU A 1 271 ? -32.239 -8.766 0.727 1.00 32.09 271 GLU A O 1
ATOM 2135 N N . GLU A 1 272 ? -34.399 -8.587 1.319 1.00 39.00 272 GLU A N 1
ATOM 2136 C CA . GLU A 1 272 ? -34.348 -9.350 2.563 1.00 39.00 272 GLU A CA 1
ATOM 2137 C C . GLU A 1 272 ? -34.854 -10.760 2.269 1.00 39.00 272 GLU A C 1
ATOM 2139 O O . GLU A 1 272 ? -36.031 -10.902 1.976 1.00 39.00 272 GLU A O 1
ATOM 2144 N N . ASP A 1 273 ? -34.003 -11.785 2.358 1.00 37.97 273 ASP A N 1
ATOM 2145 C CA . ASP A 1 273 ? -34.447 -13.162 2.621 1.00 37.97 273 ASP A CA 1
ATOM 2146 C C . ASP A 1 273 ? -33.243 -14.058 2.957 1.00 37.97 273 ASP A C 1
ATOM 2148 O O . ASP A 1 273 ? -32.662 -14.682 2.080 1.00 37.97 273 ASP A O 1
ATOM 2152 N N . GLU A 1 274 ? -32.841 -14.086 4.240 1.00 44.94 274 GLU A N 1
ATOM 2153 C CA . GLU A 1 274 ? -32.078 -15.203 4.854 1.00 44.94 274 GLU A CA 1
ATOM 2154 C C . GLU A 1 274 ? -31.935 -15.109 6.407 1.00 44.94 274 GLU A C 1
ATOM 2156 O O . GLU A 1 274 ? -31.075 -15.759 6.996 1.00 44.94 274 GLU A O 1
ATOM 2161 N N . SER A 1 275 ? -32.759 -14.328 7.139 1.00 51.44 275 SER A N 1
ATOM 2162 C CA . SER A 1 275 ? -32.515 -14.046 8.582 1.00 51.44 275 SER A CA 1
ATOM 2163 C C . SER A 1 275 ? -33.138 -15.007 9.610 1.00 51.44 275 SER A C 1
ATOM 2165 O O . SER A 1 275 ? -32.808 -14.913 10.791 1.00 51.44 275 SER A O 1
ATOM 2167 N N . SER A 1 276 ? -34.026 -15.936 9.238 1.00 60.75 276 SER A N 1
ATOM 2168 C CA . SER A 1 276 ? -34.936 -16.540 10.236 1.00 60.75 276 SER A CA 1
ATOM 2169 C C . SER A 1 276 ? -34.275 -17.484 11.258 1.00 60.75 276 SER A C 1
ATOM 2171 O O . SER A 1 276 ? -34.688 -17.515 12.419 1.00 60.75 276 SER A O 1
ATOM 2173 N N . GLU A 1 277 ? -33.264 -18.270 10.878 1.00 51.59 277 GLU A N 1
ATOM 2174 C CA . GLU A 1 277 ? -32.668 -19.277 11.780 1.00 51.59 277 GLU A CA 1
ATOM 2175 C C . GLU A 1 277 ? -31.555 -18.698 12.669 1.00 51.59 277 GLU A C 1
ATOM 2177 O O . GLU A 1 277 ? -31.509 -18.962 13.877 1.00 51.59 277 GLU A O 1
ATOM 2182 N N . ASP A 1 278 ? -30.720 -17.818 12.117 1.00 55.56 278 ASP A N 1
ATOM 2183 C CA . ASP A 1 278 ? -29.644 -17.156 12.861 1.00 55.56 278 ASP A CA 1
ATOM 2184 C C . ASP A 1 278 ? -30.187 -16.173 13.907 1.00 55.56 278 ASP A C 1
ATOM 2186 O O . ASP A 1 278 ? -29.655 -16.059 15.015 1.00 55.56 278 ASP A O 1
ATOM 2190 N N . GLU A 1 279 ? -31.306 -15.513 13.607 1.00 55.16 279 GLU A N 1
ATOM 2191 C CA . GLU A 1 279 ? -31.983 -14.592 14.518 1.00 55.16 279 GLU A CA 1
ATOM 2192 C C . GLU A 1 279 ? -32.566 -15.320 15.741 1.00 55.16 279 GLU A C 1
ATOM 2194 O O . GLU A 1 279 ? -32.460 -14.840 16.875 1.00 55.16 279 GLU A O 1
ATOM 2199 N N . LYS A 1 280 ? -33.069 -16.549 15.560 1.00 62.25 280 LYS A N 1
ATOM 2200 C CA . LYS A 1 280 ? -33.522 -17.403 16.671 1.00 62.25 280 LYS A CA 1
ATOM 2201 C C . LYS A 1 280 ? -32.359 -17.840 17.559 1.00 62.25 280 LYS A C 1
ATOM 2203 O O . LYS A 1 280 ? -32.501 -17.842 18.783 1.00 62.25 280 LYS A O 1
ATOM 2208 N N . LEU A 1 281 ? -31.205 -18.181 16.980 1.00 66.38 281 LEU A N 1
ATOM 2209 C CA . LEU A 1 281 ? -30.010 -18.590 17.731 1.00 66.38 281 LEU A CA 1
ATOM 2210 C C . LEU A 1 281 ? -29.414 -17.434 18.549 1.00 66.38 281 LEU A C 1
ATOM 2212 O O . LEU A 1 281 ? -29.058 -17.624 19.718 1.00 66.38 281 LEU A O 1
ATOM 2216 N N . ILE A 1 282 ? -29.370 -16.230 17.974 1.00 62.69 282 ILE A N 1
ATOM 2217 C CA . ILE A 1 282 ? -28.892 -15.013 18.644 1.00 62.69 282 ILE A CA 1
ATOM 2218 C C . ILE A 1 282 ? -29.825 -14.627 19.800 1.00 62.69 282 ILE A C 1
ATOM 2220 O O . ILE A 1 282 ? -29.354 -14.361 20.912 1.00 62.69 282 ILE A O 1
ATOM 2224 N N . ASN A 1 283 ? -31.142 -14.679 19.590 1.00 61.16 283 ASN A N 1
ATOM 2225 C CA . ASN A 1 283 ? -32.121 -14.370 20.633 1.00 61.16 283 ASN A CA 1
ATOM 2226 C C . ASN A 1 283 ? -32.065 -15.378 21.793 1.00 61.16 283 ASN A C 1
ATOM 2228 O O . ASN A 1 283 ? -32.049 -14.978 22.960 1.00 61.16 283 ASN A O 1
ATOM 2232 N N . ARG A 1 284 ? -31.871 -16.673 21.502 1.00 63.31 284 ARG A N 1
ATOM 2233 C CA . ARG A 1 284 ? -31.686 -17.716 22.530 1.00 63.31 284 ARG A CA 1
ATOM 2234 C C . ARG A 1 284 ? -30.423 -17.509 23.370 1.00 63.31 284 ARG A C 1
ATOM 2236 O O . ARG A 1 284 ? -30.417 -17.799 24.568 1.00 63.31 284 ARG A O 1
ATOM 2243 N N . ALA A 1 285 ? -29.343 -17.018 22.760 1.00 58.81 285 ALA A N 1
ATOM 2244 C CA . ALA A 1 285 ? -28.103 -16.700 23.466 1.00 58.81 285 ALA A CA 1
ATOM 2245 C C . ALA A 1 285 ? -28.250 -15.453 24.362 1.00 58.81 285 ALA A C 1
ATOM 2247 O O . ALA A 1 285 ? -27.696 -15.410 25.465 1.00 58.81 285 ALA A O 1
ATOM 2248 N N . MET A 1 286 ? -29.038 -14.467 23.923 1.00 61.31 286 MET A N 1
ATOM 2249 C CA . MET A 1 286 ? -29.328 -13.240 24.672 1.00 61.31 286 MET A CA 1
ATOM 2250 C C . MET A 1 286 ? -30.272 -13.481 25.864 1.00 61.31 286 MET A C 1
ATOM 2252 O O . MET A 1 286 ? -30.052 -12.921 26.941 1.00 61.31 286 MET A O 1
ATOM 2256 N N . GLU A 1 287 ? -31.268 -14.363 25.731 1.00 60.84 287 GLU A N 1
ATOM 2257 C CA . GLU A 1 287 ? -32.193 -14.725 26.819 1.00 60.84 287 GLU A CA 1
ATOM 2258 C C . GLU A 1 287 ? -31.510 -15.501 27.951 1.00 60.84 287 GLU A C 1
ATOM 2260 O O . GLU A 1 287 ? -31.739 -15.212 29.128 1.00 60.84 287 GLU A O 1
ATOM 2265 N N . ARG A 1 288 ? -30.572 -16.402 27.623 1.00 59.09 288 ARG A N 1
ATOM 2266 C CA . ARG A 1 288 ? -29.760 -17.118 28.628 1.00 59.09 288 ARG A CA 1
ATOM 2267 C C . ARG A 1 288 ? -28.922 -16.176 29.501 1.00 59.09 288 ARG A C 1
ATOM 2269 O O . ARG A 1 288 ? -28.647 -16.500 30.651 1.00 59.09 288 ARG A O 1
ATOM 2276 N N . ARG A 1 289 ? -28.550 -14.991 28.997 1.00 54.53 289 ARG A N 1
ATOM 2277 C CA . ARG A 1 289 ? -27.826 -13.967 29.773 1.00 54.53 289 ARG A CA 1
ATOM 2278 C C . ARG A 1 289 ? -28.726 -13.151 30.701 1.00 54.53 289 ARG A C 1
ATOM 2280 O O . ARG A 1 289 ? -28.263 -12.756 31.769 1.00 54.53 289 ARG A O 1
ATOM 2287 N N . ARG A 1 290 ? -29.995 -12.921 30.342 1.00 52.44 290 ARG A N 1
ATOM 2288 C CA . ARG A 1 290 ? -30.944 -12.183 31.200 1.00 52.44 290 ARG A CA 1
ATOM 2289 C C . ARG A 1 290 ? -31.324 -12.970 32.461 1.00 52.44 290 ARG A C 1
ATOM 2291 O O . ARG A 1 290 ? -31.517 -12.362 33.506 1.00 52.44 290 ARG A O 1
ATOM 2298 N N . GLY A 1 291 ? -31.334 -14.305 32.399 1.00 42.69 291 GLY A N 1
ATOM 2299 C CA . GLY A 1 291 ? -31.619 -15.174 33.552 1.00 42.69 291 GLY A CA 1
ATOM 2300 C C . GLY A 1 291 ? -30.502 -15.287 34.603 1.00 42.69 291 GLY A C 1
ATOM 2301 O O . GLY A 1 291 ? -30.760 -15.765 35.704 1.00 42.69 291 GLY A O 1
ATOM 2302 N N . CYS A 1 292 ? -29.273 -14.841 34.307 1.00 46.41 292 CYS A N 1
ATOM 2303 C CA . CYS A 1 292 ? -28.115 -14.991 35.205 1.00 46.41 292 CYS A CA 1
ATOM 2304 C C . CYS A 1 292 ? -27.683 -13.704 35.930 1.00 46.41 292 CYS A C 1
ATOM 2306 O O . CYS A 1 292 ? -26.676 -13.723 36.643 1.00 46.41 292 CYS A O 1
ATOM 2308 N N . GLN A 1 293 ? -28.418 -12.594 35.804 1.00 38.66 293 GLN A N 1
ATOM 2309 C CA . GLN A 1 293 ? -28.176 -11.429 36.658 1.00 38.66 293 GLN A CA 1
ATOM 2310 C C . GLN A 1 293 ? -28.694 -11.718 38.074 1.00 38.66 293 GLN A C 1
ATOM 2312 O O . GLN A 1 293 ? -29.877 -11.565 38.372 1.00 38.66 293 GLN A O 1
ATOM 2317 N N . LYS A 1 294 ? -27.788 -12.156 38.959 1.00 37.56 294 LYS A N 1
ATOM 2318 C CA . LYS A 1 294 ? -28.003 -12.129 40.411 1.00 37.56 294 LYS A CA 1
ATOM 2319 C C . LYS A 1 294 ? -28.414 -10.710 40.817 1.00 37.56 294 LYS A C 1
ATOM 2321 O O . LYS A 1 294 ? -27.706 -9.752 40.506 1.00 37.56 294 LYS A O 1
ATOM 2326 N N . LYS A 1 295 ? -29.559 -10.597 41.497 1.00 35.06 295 LYS A N 1
ATOM 2327 C CA . LYS A 1 295 ? -30.011 -9.368 42.161 1.00 35.06 295 LYS A CA 1
ATOM 2328 C C . LYS A 1 295 ? -28.882 -8.8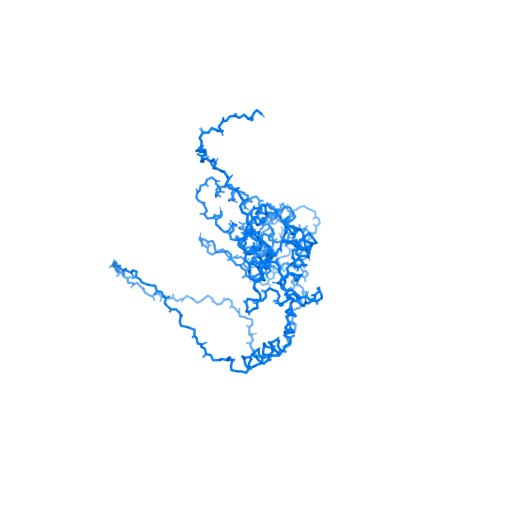44 43.067 1.00 35.06 295 LYS A C 1
ATOM 2330 O O . LYS A 1 295 ? -28.324 -9.653 43.806 1.00 35.06 295 LYS A O 1
ATOM 2335 N N . PRO A 1 296 ? -28.535 -7.548 43.037 1.00 36.22 296 PRO A N 1
ATOM 2336 C CA . PRO A 1 296 ? -27.730 -6.966 44.101 1.00 36.22 296 PRO A CA 1
ATOM 2337 C C . PRO A 1 296 ? -28.568 -6.914 45.385 1.00 36.22 296 PRO A C 1
ATOM 2339 O O . PRO A 1 296 ? -29.724 -6.485 45.359 1.00 36.22 296 PRO A O 1
ATOM 2342 N N . ASP A 1 297 ? -27.988 -7.394 46.483 1.00 30.25 297 ASP A N 1
ATOM 2343 C CA . ASP A 1 297 ? -28.602 -7.415 47.808 1.00 30.25 297 ASP A CA 1
ATOM 2344 C C . ASP A 1 297 ? -28.996 -6.002 48.258 1.00 30.25 297 ASP A C 1
ATOM 2346 O O . ASP A 1 297 ? -28.218 -5.049 48.169 1.00 30.25 297 ASP A O 1
ATOM 2350 N N . ALA A 1 298 ? -30.228 -5.874 48.750 1.00 34.25 298 ALA A N 1
ATOM 2351 C CA . ALA A 1 298 ? -30.730 -4.664 49.377 1.00 34.25 298 ALA A CA 1
ATOM 2352 C C . ALA A 1 298 ? -30.028 -4.471 50.729 1.00 34.25 298 ALA A C 1
ATOM 2354 O O . ALA A 1 298 ? -30.392 -5.094 51.724 1.00 34.25 298 ALA A O 1
ATOM 2355 N N . VAL A 1 299 ? -29.013 -3.608 50.767 1.00 35.84 299 VAL A N 1
ATOM 2356 C CA . VAL A 1 299 ? -28.432 -3.127 52.024 1.00 35.84 299 VAL A CA 1
ATOM 2357 C C . VAL A 1 299 ? -29.239 -1.918 52.493 1.00 35.84 299 VAL A C 1
ATOM 2359 O O . VAL A 1 299 ? -29.261 -0.873 51.843 1.00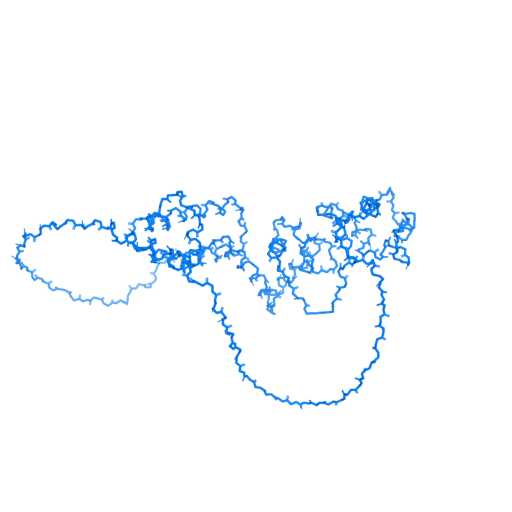 35.84 299 VAL A O 1
ATOM 2362 N N . SER A 1 300 ? -29.922 -2.099 53.624 1.00 31.78 300 SER A N 1
ATOM 2363 C CA . SER A 1 300 ? -30.657 -1.089 54.383 1.00 31.78 300 SER A CA 1
ATOM 2364 C C . SER A 1 300 ? -29.836 0.179 54.631 1.00 31.78 300 SER A C 1
ATOM 2366 O O . SER A 1 300 ? -28.811 0.138 55.307 1.00 31.78 300 SER A O 1
ATOM 2368 N N . LEU A 1 301 ? -30.344 1.323 54.172 1.00 28.72 301 LEU A N 1
ATOM 2369 C CA . LEU A 1 301 ? -29.930 2.655 54.619 1.00 28.72 301 LEU A CA 1
ATOM 2370 C C . LEU A 1 301 ? -31.031 3.234 55.513 1.00 28.72 301 LEU A C 1
ATOM 2372 O O . LEU A 1 301 ? -31.862 4.028 55.083 1.00 28.72 301 LEU A O 1
ATOM 2376 N N . ALA A 1 302 ? -31.035 2.804 56.772 1.00 30.94 302 ALA A N 1
ATOM 2377 C CA . ALA A 1 302 ? -31.690 3.518 57.858 1.00 30.94 302 ALA A CA 1
ATOM 2378 C C . ALA A 1 302 ? -30.600 4.260 58.638 1.00 30.94 302 ALA A C 1
ATOM 2380 O O . ALA A 1 302 ? -29.848 3.631 59.372 1.00 30.94 302 ALA A O 1
ATOM 2381 N N . HIS A 1 303 ? -30.470 5.566 58.390 1.00 30.08 303 HIS A N 1
ATOM 2382 C CA . HIS A 1 303 ? -30.128 6.616 59.361 1.00 30.08 303 HIS A CA 1
ATOM 2383 C C . HIS A 1 303 ? -29.826 7.924 58.618 1.00 30.08 303 HIS A C 1
ATOM 2385 O O . HIS A 1 303 ? -28.708 8.182 58.182 1.00 30.08 303 HIS A O 1
ATOM 2391 N N . LEU A 1 304 ? -30.853 8.764 58.497 1.00 30.66 304 LEU A N 1
ATOM 2392 C CA . LEU A 1 304 ? -30.680 10.212 58.413 1.00 30.66 304 LEU A CA 1
ATOM 2393 C C . LEU A 1 304 ? -30.497 10.759 59.835 1.00 30.66 304 LEU A C 1
ATOM 2395 O O . LEU A 1 304 ? -31.140 10.263 60.765 1.00 30.66 304 LEU A O 1
ATOM 2399 N N . PRO A 1 305 ? -29.730 11.846 59.977 1.00 32.72 305 PRO A N 1
ATOM 2400 C CA . PRO A 1 305 ? -30.231 12.958 60.764 1.00 32.72 305 PRO A CA 1
ATOM 2401 C C . PRO A 1 305 ? -30.222 14.263 59.962 1.00 32.72 305 PRO A C 1
ATOM 2403 O O . PRO A 1 305 ? -29.257 14.632 59.297 1.00 32.72 305 PRO A O 1
ATOM 2406 N N . SER A 1 306 ? -31.351 14.953 60.061 1.00 28.89 306 SER A N 1
ATOM 2407 C CA . SER A 1 306 ? -31.584 16.349 59.705 1.00 28.89 306 SER A CA 1
ATOM 2408 C C . SER A 1 306 ? -30.851 17.309 60.650 1.00 28.89 306 SER A C 1
ATOM 2410 O O . SER A 1 306 ? -30.907 17.092 61.860 1.00 28.89 306 SER A O 1
ATOM 2412 N N . ALA A 1 307 ? -30.270 18.389 60.114 1.00 31.27 307 ALA A N 1
ATOM 2413 C CA . ALA A 1 307 ? -30.576 19.795 60.455 1.00 31.27 307 ALA A CA 1
ATOM 2414 C C . ALA A 1 307 ? -29.411 20.758 60.117 1.00 31.27 307 ALA A C 1
ATOM 2416 O O . ALA A 1 307 ? -28.287 20.582 60.574 1.00 31.27 307 ALA A O 1
ATOM 2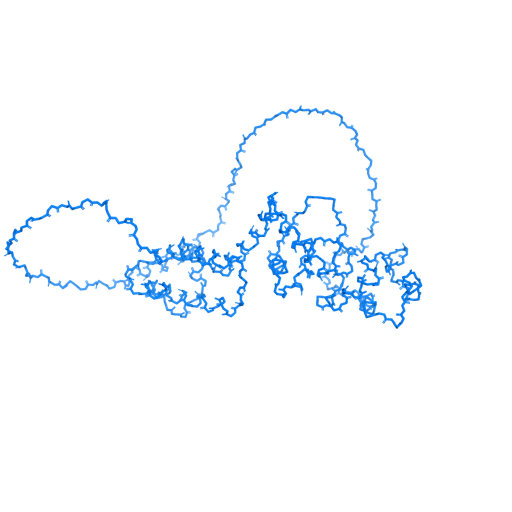417 N N . ASP A 1 308 ? -29.757 21.789 59.339 1.00 30.09 308 ASP A N 1
ATOM 2418 C CA . ASP A 1 308 ? -29.374 23.209 59.428 1.00 30.09 308 ASP A CA 1
ATOM 2419 C C . ASP A 1 308 ? -27.902 23.665 59.524 1.00 30.09 308 ASP A C 1
ATOM 2421 O O . ASP A 1 308 ? -27.258 23.550 60.563 1.00 30.09 308 ASP A O 1
ATOM 2425 N N . ARG A 1 309 ? -27.450 24.431 58.510 1.00 30.48 309 ARG A N 1
ATOM 2426 C CA . ARG A 1 309 ? -27.289 25.907 58.599 1.00 30.48 309 ARG A CA 1
ATOM 2427 C C . ARG A 1 309 ? -26.727 26.547 57.310 1.00 30.48 309 ARG A C 1
ATOM 2429 O O . ARG A 1 309 ? -25.616 26.272 56.879 1.00 30.48 309 ARG A O 1
ATOM 2436 N N . VAL A 1 310 ? -27.551 27.437 56.756 1.00 32.41 310 VAL A N 1
ATOM 2437 C CA . VAL A 1 310 ? -27.319 28.698 56.014 1.00 32.41 310 VAL A CA 1
ATOM 2438 C C . VAL A 1 310 ? -25.867 29.219 55.914 1.00 32.41 310 VAL A C 1
ATOM 2440 O O . VAL A 1 310 ? -25.250 29.470 56.943 1.00 32.41 310 VAL A O 1
ATOM 2443 N N . SER A 1 311 ? -25.394 29.550 54.700 1.00 30.38 311 SER A N 1
ATOM 2444 C CA . SER A 1 311 ? -25.096 30.948 54.305 1.00 30.38 311 SER A CA 1
ATOM 2445 C C . SER A 1 311 ? -24.754 31.103 52.816 1.00 30.38 311 SER A C 1
ATOM 2447 O O . SER A 1 311 ? -24.178 30.223 52.183 1.00 30.38 311 SER A O 1
ATOM 2449 N N . ALA A 1 312 ? -25.157 32.252 52.284 1.00 30.20 312 ALA A N 1
ATOM 2450 C CA . ALA A 1 312 ? -25.109 32.684 50.898 1.00 30.20 312 ALA A CA 1
ATOM 2451 C C . ALA A 1 312 ? -23.722 33.189 50.461 1.00 30.20 312 ALA A C 1
ATOM 2453 O O . ALA A 1 312 ? -23.029 33.836 51.242 1.00 30.20 312 ALA A O 1
ATOM 2454 N N . ALA A 1 313 ? -23.381 32.995 49.182 1.00 30.91 313 ALA A N 1
ATOM 2455 C CA . ALA A 1 313 ? -22.521 33.900 48.417 1.00 30.91 313 ALA A CA 1
ATOM 2456 C C . ALA A 1 313 ? -22.782 33.744 46.903 1.00 30.91 313 ALA A C 1
ATOM 2458 O O . ALA A 1 313 ? -22.864 32.642 46.368 1.00 30.91 313 ALA A O 1
ATOM 2459 N N . THR A 1 314 ? -22.964 34.896 46.271 1.00 34.88 314 THR A N 1
ATOM 2460 C CA . THR A 1 314 ? -23.385 35.232 44.901 1.00 34.88 314 THR A CA 1
ATOM 2461 C C . THR A 1 314 ? -22.339 34.828 43.831 1.00 34.88 314 THR A C 1
ATOM 2463 O O . THR A 1 314 ? -21.170 34.657 44.180 1.00 34.88 314 THR A O 1
ATOM 2466 N N . PRO A 1 315 ? -22.701 34.683 42.535 1.00 31.83 315 PRO A N 1
ATOM 2467 C CA . PRO A 1 315 ? -21.799 34.204 41.487 1.00 31.83 315 PRO A CA 1
ATOM 2468 C C . PRO A 1 315 ? -20.952 35.338 40.883 1.00 31.83 315 PRO A C 1
ATOM 2470 O O . PRO A 1 315 ? -21.461 36.430 40.639 1.00 31.83 315 PRO A O 1
ATOM 2473 N N . LEU A 1 316 ? -19.668 35.071 40.624 1.00 34.06 316 LEU A N 1
ATOM 2474 C CA . LEU A 1 316 ? -18.766 35.959 39.883 1.00 34.06 316 LEU A CA 1
ATOM 2475 C C . LEU A 1 316 ? -18.729 35.569 38.397 1.00 34.06 316 LEU A C 1
ATOM 2477 O O . LEU A 1 316 ? -18.541 34.402 38.051 1.00 34.06 316 LEU A O 1
ATOM 2481 N N . ASP A 1 317 ? -18.930 36.586 37.565 1.00 33.78 317 ASP A N 1
ATOM 2482 C CA . ASP A 1 317 ? -18.969 36.604 36.100 1.00 33.78 317 ASP A CA 1
ATOM 2483 C C . ASP A 1 317 ? -17.582 36.296 35.473 1.00 33.78 317 ASP A C 1
ATOM 2485 O O . ASP A 1 317 ? -16.553 36.644 36.067 1.00 33.78 317 ASP A O 1
ATOM 2489 N N . PRO A 1 318 ? -17.497 35.668 34.281 1.00 38.28 318 PRO A N 1
ATOM 2490 C CA . PRO A 1 318 ? -16.251 35.246 33.660 1.00 38.28 318 PRO A CA 1
ATOM 2491 C C . PRO A 1 318 ? -15.757 36.299 32.658 1.00 38.28 318 PRO A C 1
ATOM 2493 O O . PRO A 1 318 ? -16.074 36.239 31.472 1.00 38.28 318 PRO A O 1
ATOM 2496 N N . SER A 1 319 ? -14.948 37.262 33.102 1.00 38.28 319 SER A N 1
ATOM 2497 C CA . SER A 1 319 ? -14.330 38.218 32.170 1.00 38.28 319 SER A CA 1
ATOM 2498 C C . SER A 1 319 ? -12.994 38.801 32.639 1.00 38.28 319 SER A C 1
ATOM 2500 O O . SER A 1 319 ? -12.787 40.000 32.511 1.00 38.28 319 SER A O 1
ATOM 2502 N N . VAL A 1 320 ? -12.066 37.993 33.165 1.00 39.22 320 VAL A N 1
ATOM 2503 C CA . VAL A 1 320 ? -10.649 38.393 33.305 1.00 39.22 320 VAL A CA 1
ATOM 2504 C C . VAL A 1 320 ? -9.757 37.146 33.269 1.00 39.22 320 VAL A C 1
ATOM 2506 O O . VAL A 1 320 ? -9.607 36.480 34.286 1.00 39.22 320 VAL A O 1
ATOM 2509 N N . ALA A 1 321 ? -9.189 36.816 32.106 1.00 35.66 321 ALA A N 1
ATOM 2510 C CA . ALA A 1 321 ? -7.938 36.049 31.967 1.00 35.66 321 ALA A CA 1
ATOM 2511 C C . ALA A 1 321 ? -7.535 35.974 30.480 1.00 35.66 321 ALA A C 1
ATOM 2513 O O . ALA A 1 321 ? -7.586 34.918 29.851 1.00 35.66 321 ALA A O 1
ATOM 2514 N N . ILE A 1 322 ? -7.169 37.122 29.912 1.00 39.06 322 ILE A N 1
ATOM 2515 C CA . ILE A 1 322 ? -6.254 37.194 28.767 1.00 39.06 322 ILE A CA 1
ATOM 2516 C C . ILE A 1 322 ? -4.901 37.637 29.335 1.00 39.06 322 ILE A C 1
ATOM 2518 O O . ILE A 1 322 ? -4.863 38.400 30.298 1.00 39.06 322 ILE A O 1
ATOM 2522 N N . ASP A 1 323 ? -3.837 37.134 28.715 1.00 32.84 323 ASP A N 1
ATOM 2523 C CA . ASP A 1 323 ? -2.422 37.446 28.917 1.00 32.84 323 ASP A CA 1
ATOM 2524 C C . ASP A 1 323 ? -1.732 36.865 30.150 1.00 32.84 323 ASP A C 1
ATOM 2526 O O . ASP A 1 323 ? -1.800 37.397 31.255 1.00 32.84 323 ASP A O 1
ATOM 2530 N N . SER A 1 324 ? -0.966 35.794 29.906 1.00 31.22 324 SER A N 1
ATOM 2531 C CA . SER A 1 324 ? 0.464 35.700 30.257 1.00 31.22 324 SER A CA 1
ATOM 2532 C C . SER A 1 324 ? 1.012 34.320 29.878 1.00 31.22 324 SER A C 1
ATOM 2534 O O . SER A 1 324 ? 0.963 33.409 30.696 1.00 31.22 324 SER A O 1
ATOM 2536 N N . LEU A 1 325 ? 1.558 34.161 28.668 1.00 39.75 325 LEU A N 1
ATOM 2537 C CA . LEU A 1 325 ? 2.621 33.182 28.392 1.00 39.75 325 LEU A CA 1
ATOM 2538 C C . LEU A 1 325 ? 3.544 33.738 27.296 1.00 39.75 325 LEU A C 1
ATOM 2540 O O . LEU A 1 325 ? 3.216 33.705 26.109 1.00 39.75 325 LEU A O 1
ATOM 2544 N N . GLN A 1 326 ? 4.668 34.291 27.760 1.00 41.03 326 GLN A N 1
ATOM 2545 C CA . GLN A 1 326 ? 5.958 34.236 27.069 1.00 41.03 326 GLN A CA 1
ATOM 2546 C C . GLN A 1 326 ? 6.430 32.784 26.947 1.00 41.03 326 GLN A C 1
ATOM 2548 O O . GLN A 1 326 ? 6.077 31.977 27.841 1.00 41.03 326 GLN A O 1
#

pLDDT: mean 71.14, std 24.86, range [22.48, 94.62]

Sequence (326 aa):
MCQILSRKAVTDKQCIYIFNNVLLPRILYRLSVTILSPRELKTIVGQYSSVVRQKVGLPLGSPASILFHRRLYGLRDLGDAMTEEQVSTAHLRLNDQDLLGTVMTNRAMAHQAECRLMVSSFLVPTIGAQFSRNNFFGHVCRLMVERGITFQSPGTPVDITRFIGFILPPGVYPKIAHRLFLDGVVSLDDVLTDDGQSLVSWQHIHTTYKLKGPVRRWFKELVKIASLPPPVEVSATAVVVANVDVVLEKRPTVSGSLLEEKDSPIQIQYEEDESSEDEKLINRAMERRRGCQKKPDAVSLAHLPSADRVSAATPLDPSVAIDSLQ

Solvent-accessible surface area (backbone atoms only — not comparable to full-atom values): 21159 Å² total; per-residue (Å²): 107,65,74,58,57,66,73,49,96,59,54,50,67,56,50,42,48,45,40,57,72,50,49,46,55,56,50,47,64,74,37,68,89,55,86,75,53,76,68,57,48,51,50,54,50,51,56,51,51,50,44,49,28,60,57,62,72,44,62,90,85,54,64,64,61,58,44,46,33,72,92,64,62,40,36,71,55,66,67,62,53,46,53,52,49,50,48,50,50,51,54,55,39,59,70,37,88,51,73,63,11,53,54,43,47,54,50,48,51,51,49,11,58,72,64,62,46,98,54,60,34,62,80,41,22,80,59,25,29,74,55,31,82,96,31,71,64,14,43,46,17,35,52,22,60,78,68,73,55,79,67,86,71,99,66,81,86,71,80,63,84,48,30,48,70,74,79,44,60,89,83,51,47,81,79,33,36,70,57,36,57,73,62,70,51,63,46,41,74,78,47,34,36,100,84,68,82,46,74,52,58,66,70,55,54,36,59,76,60,65,60,84,81,75,88,52,66,61,58,55,55,50,50,53,60,73,66,51,75,78,81,83,76,82,79,85,87,87,80,74,87,75,73,91,74,86,79,87,82,82,83,84,91,83,80,90,78,91,83,89,87,83,90,83,84,89,84,83,86,80,90,85,87,84,62,75,67,65,53,52,54,52,50,55,58,53,52,62,55,66,77,65,67,75,77,80,81,86,76,84,85,86,80,84,82,90,80,90,83,91,85,88,83,84,89,83,80,95,83,86,88,80,90,89,81,132

Organism: NCBI:txid64567

Mean predicted aligned error: 17.26 Å

Foldseek 3Di:
DLVVLLPDLAALLRLLCCQPPPVLVVVLVVCLPPDDDPVVLVVVCLSNVCSSCSRHVHDSPDDPCQCCPCVHVNRPRSVVVNLVSLLVVLVVQCPDPDPSVVVSVVLQVVLCVLLLHPDGCLQVLLSLCLVPVVRSRVVNSVSCVVVVHGDDDPDDDDPCVQFLVVLFDRPPCSVCSVVCNVLVHTGNVLQADPVRLDGDDPVVSCVVSVDDDDDGPSVVRVVVSSPDDDPPDDDDDDDDPDDPDPDDDDDDDDDDDDDDDDDDDDDDDDDDDDPDPVVVVVVVVVVVVVVPPDDDDDDDDPDDDDDDDDDDDDDDDDDDDDDDDD

Radius of gyration: 32.08 Å; Cα contacts (8 Å, |Δi|>4): 211; chains: 1; bounding box: 65×68×101 Å

Secondary structure (DSSP, 8-state):
-HHHHHHS---HHHHHHHIIIIIHHHHHHHHTT----HHHHHHHHHHHHHHHHHHHT--TTS-HHHHH-TTTT-PPPHHHHHHHHHHHHHHHHHS--SHHHHHHHHHHHHHHHHHT-SS-TTTSHHHHGGG-TT-HHHHHHHHHHHHT--PPPSS-----TTBHHHHSPTTTHHHHHHHHHHHT--BGGGTB-TTSSSBPPHHHHHHHTT--SSPPHHHHHHHHHHTSPPP---S-S---------------------------PPP------S-HHHHHHHHHHHHHHHTT-PPPP----------------PPPPS--------